Protein AF-A0A951LWI4-F1 (afdb_monomer)

Solvent-accessible surface area (backbone atoms only — not comparable to full-atom values): 15803 Å² total; per-residue (Å²): 103,69,67,62,45,53,56,55,64,72,68,58,81,78,76,76,81,74,96,71,54,56,65,50,77,42,68,54,60,65,61,52,51,54,48,45,52,55,35,45,78,52,60,24,61,62,46,80,43,65,83,42,80,56,95,92,41,62,34,29,34,36,40,36,47,50,87,29,35,34,75,54,59,69,47,56,92,81,67,79,79,73,62,94,72,57,56,44,54,69,68,58,53,48,53,44,60,75,71,50,58,67,88,44,39,83,49,69,68,52,39,54,48,51,54,39,44,78,73,73,45,82,50,37,50,66,61,49,50,53,50,30,61,65,44,74,44,81,66,98,56,57,82,70,36,75,49,81,55,79,69,59,81,57,95,94,46,87,50,86,54,79,49,85,42,70,48,17,92,60,54,71,66,74,39,88,51,59,64,60,47,53,54,49,46,53,52,46,54,51,18,53,54,47,36,53,51,50,34,58,74,70,66,50,81,47,39,86,73,49,75,57,92,90,44,77,42,71,51,57,57,78,90,46,46,69,60,51,47,53,48,45,37,50,30,58,31,63,63,61,93,60,102,61,84,56,85,62,88,83,59,76,56,99,44,80,71,60,29,64,123

Nearest PDB structures (foldseek):
  4ez6-assembly1_A  TM=9.813E-01  e=2.003E-04  Geobacillus kaustophilus HTA426
  6vdc-assembly1_A  TM=9.468E-01  e=3.478E-04  Mycolicibacterium smegmatis
  6vdd-assembly1_A  TM=9.528E-01  e=6.041E-04  Mycolicibacterium smegmatis
  6vde-assembly1_A  TM=5.048E-01  e=2.408E-04  Mycolicibacterium smegmatis
  6vdd-assembly2_D  TM=4.733E-01  e=9.867E-04  Mycolicibacterium smegmatis

Mean predicted aligned error: 18.75 Å

Secondary structure (DSSP, 8-state):
-HHHHHHHHHTT----SS-PPPEEEES-HHHHHHHHHHHHHTT--EEEEEEEEETTEEEEEEEE-HHHHHHHH---S------TT-BPPHHHHHHHHHH--GGG--SHHHHHHHHHHHTT---BHHHHHHHHHHHT---SS-SS---PPP-EEETTEEE---------TTHHHH-SSHHHHHHHHHHHHHHHHHHHHHHHHTT-S-EEEEEETTEEEEE--GGGHHHHHHHHHHHHHHSS--SS---------SSTTTT--

Structure (mmCIF, N/CA/C/O backbone):
data_AF-A0A951LWI4-F1
#
_entry.id   AF-A0A951LWI4-F1
#
loop_
_atom_site.group_PDB
_atom_site.id
_atom_site.type_symbol
_atom_site.label_atom_id
_atom_site.label_alt_id
_atom_site.label_comp_id
_atom_site.label_asym_id
_atom_site.label_entity_id
_atom_site.label_seq_id
_atom_site.pdbx_PDB_ins_code
_atom_site.Cartn_x
_atom_site.Cartn_y
_atom_site.Cartn_z
_atom_site.occupancy
_atom_site.B_iso_or_equiv
_atom_site.auth_seq_id
_atom_site.auth_comp_id
_atom_site.auth_asym_id
_atom_site.auth_atom_id
_atom_site.pdbx_PDB_model_num
ATOM 1 N N . LYS A 1 1 ? 14.539 14.002 6.466 1.00 60.59 1 LYS A N 1
ATOM 2 C CA . LYS A 1 1 ? 15.635 13.514 5.581 1.00 60.59 1 LYS A CA 1
ATOM 3 C C . LYS A 1 1 ? 15.386 12.098 5.056 1.00 60.59 1 LYS A C 1
ATOM 5 O O . LYS A 1 1 ? 15.355 11.960 3.846 1.00 60.59 1 LYS A O 1
ATOM 10 N N . ALA A 1 2 ? 15.175 11.084 5.910 1.00 56.44 2 ALA A N 1
ATOM 11 C CA . ALA A 1 2 ? 14.893 9.705 5.470 1.00 56.44 2 ALA A CA 1
ATOM 12 C C . ALA A 1 2 ? 13.666 9.603 4.542 1.00 56.44 2 ALA A C 1
ATOM 14 O O . ALA A 1 2 ? 13.778 9.049 3.459 1.00 56.44 2 ALA A O 1
ATOM 15 N N . PHE A 1 3 ? 12.557 10.253 4.910 1.00 66.75 3 PHE A N 1
ATOM 16 C CA . PHE A 1 3 ? 11.367 10.389 4.059 1.00 66.75 3 PHE A CA 1
ATOM 17 C C . PHE A 1 3 ? 11.686 10.939 2.655 1.00 66.75 3 PHE A 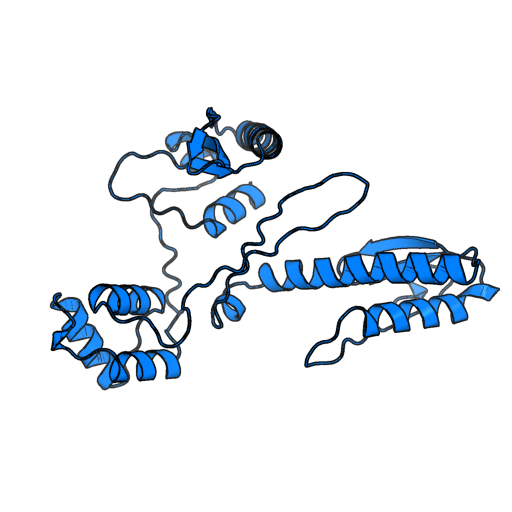C 1
ATOM 19 O O . PHE A 1 3 ? 11.373 10.304 1.658 1.00 66.75 3 PHE A O 1
ATOM 26 N N . LEU A 1 4 ? 12.385 12.081 2.571 1.00 68.56 4 LEU A N 1
ATOM 27 C CA . LEU A 1 4 ? 12.752 12.705 1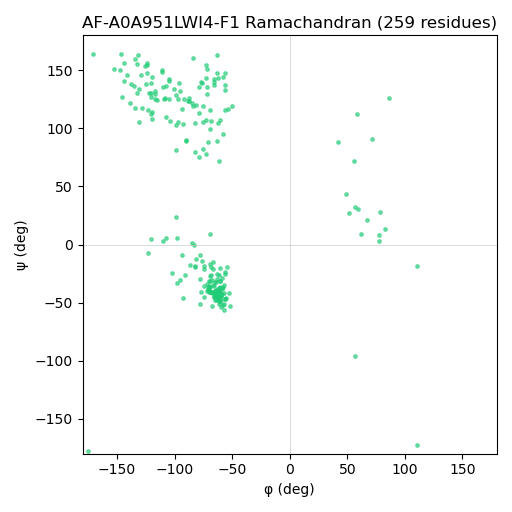.292 1.00 68.56 4 LEU A CA 1
ATOM 28 C C . LEU A 1 4 ? 13.703 11.837 0.454 1.00 68.56 4 LEU A C 1
ATOM 30 O O . LEU A 1 4 ? 13.632 11.883 -0.766 1.00 68.56 4 LEU A O 1
ATOM 34 N N . ARG A 1 5 ? 14.583 11.051 1.089 1.00 66.12 5 ARG A N 1
ATOM 35 C CA . ARG A 1 5 ? 15.438 10.077 0.389 1.00 66.12 5 ARG A CA 1
ATOM 36 C C . ARG A 1 5 ? 14.606 8.944 -0.199 1.00 66.12 5 ARG A C 1
ATOM 38 O O . ARG A 1 5 ? 14.667 8.736 -1.398 1.00 66.12 5 ARG A O 1
ATOM 45 N N . GLY A 1 6 ? 13.773 8.299 0.621 1.00 54.84 6 GLY A N 1
ATOM 46 C CA . GLY A 1 6 ? 12.904 7.211 0.166 1.00 54.84 6 GLY A CA 1
ATOM 47 C C . GLY A 1 6 ? 11.952 7.643 -0.950 1.00 54.84 6 GLY A C 1
ATOM 48 O O . GLY A 1 6 ? 11.764 6.904 -1.909 1.00 54.84 6 GLY A O 1
ATOM 49 N N . MET A 1 7 ? 11.420 8.866 -0.875 1.00 67.62 7 MET A N 1
ATOM 50 C CA . MET A 1 7 ? 10.608 9.461 -1.940 1.00 67.62 7 MET A CA 1
ATOM 51 C C . MET A 1 7 ? 11.395 9.609 -3.254 1.00 67.62 7 MET A C 1
ATOM 53 O O . MET A 1 7 ? 10.901 9.213 -4.301 1.00 67.62 7 MET A O 1
ATOM 57 N N . LEU A 1 8 ? 12.621 10.146 -3.205 1.00 65.69 8 LEU A N 1
ATOM 58 C CA . LEU A 1 8 ? 13.461 10.324 -4.397 1.00 65.69 8 LEU A CA 1
ATOM 59 C C . LEU A 1 8 ? 13.979 8.996 -4.979 1.00 65.69 8 LEU A C 1
ATOM 61 O O . LEU A 1 8 ? 14.172 8.906 -6.189 1.00 65.69 8 LEU A O 1
ATOM 65 N N . ASP A 1 9 ? 14.206 7.989 -4.133 1.00 56.47 9 ASP A N 1
ATOM 66 C CA . ASP A 1 9 ? 14.641 6.651 -4.549 1.00 56.47 9 ASP A CA 1
ATOM 67 C C . ASP A 1 9 ? 13.492 5.852 -5.191 1.00 56.47 9 ASP A C 1
ATOM 69 O O . ASP A 1 9 ? 13.722 5.123 -6.155 1.00 56.47 9 ASP A O 1
ATOM 73 N N . SER A 1 10 ? 12.255 6.026 -4.706 1.00 52.06 10 SER A N 1
ATOM 74 C CA . SER A 1 10 ? 11.062 5.332 -5.227 1.00 52.06 10 SER A CA 1
ATOM 75 C C . SER A 1 10 ? 10.657 5.803 -6.627 1.00 52.06 10 SER A C 1
ATOM 77 O O . SER A 1 10 ? 10.154 5.010 -7.416 1.00 52.06 10 SER A O 1
ATOM 79 N N . ASP A 1 11 ? 10.897 7.076 -6.950 1.00 48.16 11 ASP A N 1
ATOM 80 C CA . ASP A 1 11 ? 10.495 7.685 -8.228 1.00 48.16 11 ASP A CA 1
ATOM 81 C C . ASP A 1 11 ? 11.482 7.412 -9.382 1.00 48.16 11 ASP A C 1
ATOM 83 O O . ASP A 1 11 ? 11.258 7.863 -10.504 1.00 48.16 11 ASP A O 1
ATOM 87 N N . GLY A 1 12 ? 12.580 6.682 -9.131 1.00 44.03 12 GLY A N 1
ATOM 88 C CA . GLY A 1 12 ? 13.490 6.198 -10.173 1.00 44.03 12 GLY A CA 1
ATOM 89 C C . GLY A 1 12 ? 14.051 7.307 -11.070 1.00 44.03 12 GLY A C 1
ATOM 90 O O . GLY A 1 12 ? 13.698 7.424 -12.242 1.00 44.03 12 GLY A O 1
ATOM 91 N N . TYR A 1 13 ? 14.964 8.135 -10.557 1.00 45.72 13 TYR A N 1
ATOM 92 C CA . TYR A 1 13 ? 15.554 9.208 -11.364 1.00 45.72 13 TYR A CA 1
ATOM 93 C C . TYR A 1 13 ? 16.461 8.677 -12.494 1.00 45.72 13 TYR A C 1
ATOM 95 O O . TYR A 1 13 ? 17.614 8.300 -12.262 1.00 45.72 13 TYR A O 1
ATOM 103 N N . SER A 1 14 ? 15.999 8.742 -13.748 1.00 37.09 14 SER A N 1
ATOM 104 C CA . SER A 1 14 ? 16.850 8.566 -14.931 1.00 37.09 14 SER A CA 1
ATOM 105 C C . SER A 1 14 ? 17.421 9.911 -15.389 1.00 37.09 14 SER A C 1
ATOM 107 O O . SER A 1 14 ? 16.854 10.611 -16.228 1.00 37.09 14 SER A O 1
ATOM 109 N N . GLY A 1 15 ? 18.586 10.282 -14.863 1.00 38.53 15 GLY A N 1
ATOM 110 C CA . GLY A 1 15 ? 19.403 11.321 -15.483 1.00 38.53 15 GLY A CA 1
ATOM 111 C C . GLY A 1 15 ? 20.011 10.782 -16.776 1.00 38.53 15 GLY A C 1
ATOM 112 O O . GLY A 1 15 ? 21.115 10.232 -16.753 1.00 38.53 15 GLY A O 1
ATOM 113 N N . SER A 1 16 ? 19.307 10.904 -17.903 1.00 31.23 16 SER A N 1
ATOM 114 C CA . SER A 1 16 ? 19.908 10.688 -19.220 1.00 31.23 16 SER A CA 1
ATOM 115 C C . SER A 1 16 ? 21.036 11.706 -19.399 1.00 31.23 16 SER A C 1
ATOM 117 O O . SER A 1 16 ? 20.768 12.892 -19.536 1.00 31.23 16 SER A O 1
ATOM 119 N N . GLY A 1 17 ? 22.285 11.241 -19.334 1.00 36.00 17 GLY A N 1
ATOM 120 C CA . GLY A 1 17 ? 23.481 11.949 -19.797 1.00 36.00 17 GLY A CA 1
ATOM 121 C C . GLY A 1 17 ? 23.567 13.447 -19.478 1.00 36.00 17 GLY A C 1
ATOM 122 O O . GLY A 1 17 ? 23.270 14.271 -20.328 1.00 36.00 17 GLY A O 1
ATOM 123 N N . GLY A 1 18 ? 24.114 13.788 -18.309 1.00 39.00 18 GLY A N 1
ATOM 124 C CA . GLY A 1 18 ? 24.699 15.110 -18.063 1.00 39.00 18 GLY A CA 1
ATOM 125 C C . GLY A 1 18 ? 23.728 16.206 -17.602 1.00 39.00 18 GLY A C 1
ATOM 126 O O . GLY A 1 18 ? 22.757 16.547 -18.260 1.00 39.00 18 GLY A O 1
ATOM 127 N N . ALA A 1 19 ? 24.073 16.820 -16.469 1.00 43.31 19 ALA A N 1
ATOM 128 C CA . ALA A 1 19 ? 23.690 18.179 -16.072 1.00 43.31 19 ALA A CA 1
ATOM 129 C C . ALA A 1 19 ? 22.199 18.535 -15.870 1.00 43.31 19 ALA A C 1
ATOM 131 O O . ALA A 1 19 ? 21.904 19.709 -15.645 1.00 43.31 19 ALA A O 1
ATOM 132 N N . THR A 1 20 ? 21.255 17.594 -15.868 1.00 52.97 20 THR A N 1
ATOM 133 C CA . THR A 1 20 ? 19.874 17.904 -15.471 1.00 52.97 20 THR A CA 1
ATOM 134 C C . THR A 1 20 ? 19.684 17.756 -13.963 1.00 52.97 20 THR A C 1
ATOM 136 O O . THR A 1 20 ? 20.032 16.751 -13.343 1.00 52.97 20 THR A O 1
ATOM 139 N N . ASN A 1 21 ? 19.170 18.825 -13.361 1.00 62.66 21 ASN A N 1
ATOM 140 C CA . ASN A 1 21 ? 18.695 18.850 -11.987 1.00 62.66 21 ASN A CA 1
ATOM 141 C C . ASN A 1 21 ? 17.461 17.937 -11.860 1.00 62.66 21 ASN A C 1
ATOM 143 O O . ASN A 1 21 ? 16.595 18.006 -12.736 1.00 62.66 21 ASN A O 1
ATOM 147 N N . PRO A 1 22 ? 17.343 17.119 -10.799 1.00 68.75 22 PRO A N 1
ATOM 148 C CA . PRO A 1 22 ? 16.161 16.292 -10.602 1.00 68.75 22 PRO A CA 1
ATOM 149 C C . PRO A 1 22 ? 14.917 17.164 -10.418 1.00 68.75 22 PRO A C 1
ATOM 151 O O . PRO A 1 22 ? 14.971 18.243 -9.824 1.00 68.75 22 PRO A O 1
ATOM 154 N N . SER A 1 23 ? 13.792 16.702 -10.954 1.00 71.31 23 SER A N 1
ATOM 155 C CA . SER A 1 23 ? 12.528 17.436 -10.931 1.00 71.31 23 SER A CA 1
ATOM 156 C C . SER A 1 23 ? 11.370 16.504 -10.614 1.00 71.31 23 SER A C 1
ATOM 158 O O . SER A 1 23 ? 11.306 15.420 -11.190 1.00 71.31 23 SER A O 1
ATOM 160 N N . ILE A 1 24 ? 10.440 16.956 -9.777 1.00 70.94 24 ILE A N 1
ATOM 161 C CA . ILE A 1 24 ? 9.207 16.235 -9.430 1.00 70.94 24 ILE A CA 1
ATOM 162 C C . ILE A 1 24 ? 8.058 16.830 -10.247 1.00 70.94 24 ILE A C 1
ATOM 164 O O . ILE A 1 24 ? 7.939 18.054 -10.316 1.00 70.94 24 ILE A O 1
ATOM 168 N N . HIS A 1 25 ? 7.217 16.001 -10.868 1.00 67.44 25 HIS A N 1
ATOM 169 C CA . HIS A 1 25 ? 6.077 16.445 -11.685 1.00 67.44 25 HIS A CA 1
ATOM 170 C C . HIS A 1 25 ? 4.768 15.957 -11.067 1.00 67.44 25 HIS A C 1
ATOM 172 O O . HIS A 1 25 ? 4.611 14.761 -10.864 1.00 67.44 25 HIS A O 1
ATOM 178 N N . LEU A 1 26 ? 3.826 16.863 -10.792 1.00 60.59 26 LEU A N 1
ATOM 179 C CA . LEU A 1 26 ? 2.512 16.537 -10.217 1.00 60.59 26 LEU A CA 1
ATOM 180 C C . LEU A 1 26 ? 1.420 17.448 -10.788 1.00 60.59 26 LEU A C 1
ATOM 182 O O . LEU A 1 26 ? 1.687 18.580 -11.189 1.00 60.59 26 LEU A O 1
ATOM 186 N N . CYS A 1 27 ? 0.169 16.989 -10.767 1.00 70.44 27 CYS A N 1
ATOM 187 C CA . CYS A 1 27 ? -0.991 17.825 -11.110 1.00 70.44 27 CYS A CA 1
ATOM 188 C C . CYS A 1 27 ? -1.459 18.693 -9.921 1.00 70.44 27 CYS A C 1
ATOM 190 O O . CYS A 1 27 ? -2.116 19.713 -10.112 1.00 70.44 27 CYS A O 1
ATOM 192 N N . GLN A 1 28 ? -1.066 18.336 -8.692 1.00 73.75 28 GLN A N 1
ATOM 193 C CA . GLN A 1 28 ? -1.413 19.048 -7.459 1.00 73.75 28 GLN A CA 1
ATOM 194 C C . GLN A 1 28 ? -0.343 20.087 -7.089 1.00 73.75 28 GLN A C 1
ATOM 196 O O . GLN A 1 28 ? 0.720 19.767 -6.554 1.00 73.75 28 GLN A O 1
ATOM 201 N N . ARG A 1 29 ? -0.639 21.369 -7.334 1.00 80.75 29 ARG A N 1
ATOM 202 C CA . ARG A 1 29 ? 0.274 22.482 -7.019 1.00 80.75 29 ARG A CA 1
ATOM 203 C C . ARG A 1 29 ? 0.566 22.619 -5.522 1.00 80.75 29 ARG A C 1
ATOM 205 O O . ARG A 1 29 ? 1.707 22.891 -5.162 1.00 80.75 29 ARG A O 1
ATOM 212 N N . ASN A 1 30 ? -0.450 22.451 -4.674 1.00 73.62 30 ASN A N 1
ATOM 213 C CA . ASN A 1 30 ? -0.320 22.641 -3.225 1.00 73.62 30 ASN A CA 1
ATOM 214 C C . ASN A 1 30 ? 0.624 21.602 -2.615 1.00 73.62 30 ASN A C 1
ATOM 216 O O . ASN A 1 30 ? 1.532 21.966 -1.879 1.00 73.62 30 ASN A O 1
ATOM 220 N N . LEU A 1 31 ? 0.518 20.344 -3.049 1.00 71.44 31 LEU A N 1
ATOM 221 C CA . LEU A 1 31 ? 1.422 19.283 -2.614 1.00 71.44 31 LEU A CA 1
ATOM 222 C C . LEU A 1 31 ? 2.885 19.572 -2.996 1.00 71.44 31 LEU A C 1
ATOM 224 O O . LEU A 1 31 ? 3.795 19.351 -2.201 1.00 71.44 31 LEU A O 1
ATOM 228 N N . LEU A 1 32 ? 3.135 20.132 -4.187 1.00 75.00 32 LEU A N 1
ATOM 229 C CA . LEU A 1 32 ? 4.486 20.571 -4.557 1.00 75.00 32 LEU A CA 1
ATOM 230 C C . LEU A 1 32 ? 4.972 21.770 -3.733 1.00 75.00 32 LEU A C 1
ATOM 232 O O . LEU A 1 32 ? 6.176 21.896 -3.514 1.00 75.00 32 LEU A O 1
ATOM 236 N N . ALA A 1 33 ? 4.072 22.650 -3.290 1.00 79.38 33 ALA A N 1
ATOM 237 C CA . ALA A 1 33 ? 4.419 23.753 -2.398 1.00 79.38 33 ALA A CA 1
ATOM 238 C C . ALA A 1 33 ? 4.799 23.238 -0.998 1.00 79.38 33 ALA A C 1
ATOM 240 O O . ALA A 1 33 ? 5.805 23.675 -0.439 1.00 79.38 33 ALA A O 1
ATOM 241 N N . ASP A 1 34 ? 4.080 22.243 -0.480 1.00 82.62 34 ASP A N 1
ATOM 242 C CA . ASP A 1 34 ? 4.414 21.588 0.790 1.00 82.62 34 ASP A CA 1
ATOM 243 C C . ASP A 1 34 ? 5.755 20.846 0.697 1.00 82.62 34 ASP A C 1
ATOM 245 O O . ASP A 1 34 ? 6.627 20.989 1.558 1.00 82.62 34 ASP A O 1
ATOM 249 N N . LEU A 1 35 ? 5.988 20.129 -0.408 1.00 76.69 35 LEU A N 1
ATOM 250 C CA . LEU A 1 35 ? 7.279 19.499 -0.692 1.00 76.69 35 LEU A CA 1
ATOM 251 C C . LEU A 1 35 ? 8.406 20.529 -0.809 1.00 76.69 35 LEU A C 1
ATOM 253 O O . LEU A 1 35 ? 9.499 20.299 -0.291 1.00 76.69 35 LEU A O 1
ATOM 257 N N . GLN A 1 36 ? 8.157 21.679 -1.438 1.00 86.44 36 GLN A N 1
ATOM 258 C CA . GLN A 1 36 ? 9.124 22.776 -1.515 1.00 86.44 36 GLN A CA 1
ATOM 259 C C . GLN A 1 36 ? 9.523 23.271 -0.117 1.00 86.44 36 GLN A C 1
ATOM 261 O O . GLN A 1 36 ? 10.713 23.487 0.134 1.00 86.44 36 GLN A O 1
ATOM 266 N N . ILE A 1 37 ? 8.564 23.408 0.805 1.00 85.12 37 ILE A N 1
ATOM 267 C CA . ILE A 1 37 ? 8.838 23.767 2.204 1.00 85.12 37 ILE A CA 1
ATOM 268 C C . ILE A 1 37 ? 9.704 22.687 2.860 1.00 85.12 37 ILE A C 1
ATOM 270 O O . ILE A 1 37 ? 10.736 23.006 3.453 1.00 85.12 37 ILE A O 1
ATOM 274 N N . LEU A 1 38 ? 9.354 21.408 2.694 1.00 82.25 38 LEU A N 1
ATOM 275 C CA . LEU A 1 38 ? 10.117 20.285 3.248 1.00 82.25 38 LEU A CA 1
ATOM 276 C C . LEU A 1 38 ? 11.557 20.234 2.721 1.00 82.25 38 LEU A C 1
ATOM 278 O O . LEU A 1 38 ? 12.487 20.051 3.508 1.00 82.25 38 LEU A O 1
ATOM 282 N N . PHE A 1 39 ? 11.778 20.453 1.425 1.00 83.12 39 PHE A N 1
ATOM 283 C CA . PHE A 1 39 ? 13.124 20.538 0.854 1.00 83.12 39 PHE A CA 1
ATOM 284 C C . PHE A 1 39 ? 13.916 21.718 1.428 1.00 83.12 39 PHE A C 1
ATOM 286 O O . PHE A 1 39 ? 15.090 21.559 1.775 1.00 83.12 39 PHE A O 1
ATOM 293 N N . ARG A 1 40 ? 13.266 22.865 1.648 1.00 85.81 40 ARG A N 1
ATOM 294 C CA . ARG A 1 40 ? 13.900 24.016 2.300 1.00 85.81 40 ARG A CA 1
ATOM 295 C C . ARG A 1 40 ? 14.348 23.692 3.727 1.00 85.81 40 ARG A C 1
ATOM 297 O O . ARG A 1 40 ? 15.455 24.074 4.098 1.00 85.81 40 ARG A O 1
ATOM 304 N N . THR A 1 41 ? 13.573 22.916 4.498 1.00 85.75 41 THR A N 1
ATOM 305 C CA . THR A 1 41 ? 13.967 22.516 5.872 1.00 85.75 41 THR A CA 1
ATOM 306 C C . THR A 1 41 ? 15.256 21.696 5.923 1.00 85.75 41 THR A C 1
ATOM 308 O O . THR A 1 41 ? 15.964 21.707 6.928 1.00 85.75 41 THR A O 1
ATOM 311 N N . VAL A 1 42 ? 15.591 20.992 4.837 1.00 82.50 42 VAL A N 1
ATOM 312 C CA . VAL A 1 42 ? 16.828 20.208 4.733 1.00 82.50 42 VAL A CA 1
ATOM 313 C C . VAL A 1 42 ? 17.939 20.950 3.992 1.00 82.50 42 VAL A C 1
ATOM 315 O O . VAL A 1 42 ? 19.002 20.372 3.782 1.00 82.50 42 VAL A O 1
ATOM 318 N N . GLY A 1 43 ? 17.728 22.220 3.631 1.00 83.19 43 GLY A N 1
ATOM 319 C CA . GLY A 1 43 ? 18.708 23.045 2.927 1.00 83.19 43 GLY A CA 1
ATOM 320 C C . GLY A 1 43 ? 18.797 22.749 1.430 1.00 83.19 43 GLY A C 1
ATOM 321 O O . GLY A 1 43 ? 19.861 22.910 0.839 1.00 83.19 43 GLY A O 1
ATOM 322 N N . VAL A 1 44 ? 17.709 22.278 0.815 1.00 83.12 44 VAL A N 1
ATOM 323 C CA . VAL A 1 44 ? 17.600 22.075 -0.634 1.00 83.12 44 VAL A CA 1
ATOM 324 C C . VAL A 1 44 ? 16.679 23.143 -1.197 1.00 83.12 44 VAL A C 1
ATOM 326 O O . VAL A 1 44 ? 15.469 23.119 -0.982 1.00 83.12 44 VAL A O 1
ATOM 329 N N . GLU A 1 45 ? 17.253 24.076 -1.948 1.00 85.88 45 GLU A N 1
ATOM 330 C CA . GLU A 1 45 ? 16.452 25.034 -2.696 1.00 85.88 45 GLU A CA 1
ATOM 331 C C . GLU A 1 45 ? 15.782 24.354 -3.891 1.00 85.88 45 GLU A C 1
ATOM 333 O O . GLU A 1 45 ? 16.339 23.465 -4.549 1.00 85.88 45 GLU A O 1
ATOM 338 N N . SER A 1 46 ? 14.557 24.786 -4.166 1.00 86.69 46 SER A N 1
ATOM 339 C CA . SER A 1 46 ? 13.740 24.229 -5.234 1.00 86.69 46 SER A CA 1
ATOM 340 C C . SER A 1 46 ? 12.838 25.287 -5.856 1.00 86.69 46 SER A C 1
ATOM 342 O O . SER A 1 46 ? 12.428 26.248 -5.202 1.00 86.69 46 SER A O 1
ATOM 344 N N . LYS A 1 47 ? 12.533 25.123 -7.145 1.00 87.75 47 LYS A N 1
ATOM 345 C CA . LYS A 1 47 ? 11.738 26.071 -7.926 1.00 87.75 47 LYS A CA 1
ATOM 346 C C . LYS A 1 47 ? 10.485 25.401 -8.469 1.00 87.75 47 LYS A C 1
ATOM 348 O O . LYS A 1 47 ? 10.568 24.564 -9.364 1.00 87.75 47 LYS A O 1
ATOM 353 N N . LEU A 1 48 ? 9.332 25.820 -7.957 1.00 87.38 48 LEU A N 1
ATOM 354 C CA . LEU A 1 48 ? 8.034 25.438 -8.498 1.00 87.38 48 LEU A CA 1
ATOM 355 C C . LEU A 1 48 ? 7.799 26.143 -9.843 1.00 87.38 48 LEU A C 1
ATOM 357 O O . LEU A 1 48 ? 7.977 27.357 -9.963 1.00 87.38 48 LEU A O 1
ATOM 361 N N . ARG A 1 49 ? 7.419 25.378 -10.862 1.00 81.25 49 ARG A N 1
ATOM 362 C CA . ARG A 1 49 ? 7.151 25.816 -12.233 1.00 81.25 49 ARG A CA 1
ATOM 363 C C . ARG A 1 49 ? 5.827 25.261 -12.746 1.00 81.25 49 ARG A C 1
ATOM 365 O O . ARG A 1 49 ? 5.290 24.292 -12.213 1.00 81.25 49 ARG A O 1
ATOM 372 N N . GLY A 1 50 ? 5.347 25.871 -13.823 1.00 83.94 50 GLY A N 1
ATOM 373 C CA . GLY A 1 50 ? 4.035 25.630 -14.408 1.00 83.94 50 GLY A CA 1
ATOM 374 C C . GLY A 1 50 ? 3.111 26.839 -14.210 1.00 83.94 50 GLY A C 1
ATOM 375 O O . GLY A 1 50 ? 3.573 27.881 -13.734 1.00 83.94 50 GLY A O 1
ATOM 376 N N . PRO A 1 51 ? 1.823 26.716 -14.560 1.00 80.56 51 PRO A N 1
ATOM 377 C CA . PRO A 1 51 ? 1.195 25.510 -15.101 1.00 80.56 51 PRO A CA 1
ATOM 378 C C . PRO A 1 51 ? 1.738 25.135 -16.489 1.00 80.56 51 PRO A C 1
ATOM 380 O O . PRO A 1 51 ? 2.025 26.000 -17.315 1.00 80.56 51 PRO A O 1
ATOM 383 N N . TYR A 1 52 ? 1.879 23.837 -16.739 1.00 71.06 52 TYR A N 1
ATOM 384 C CA . TYR A 1 52 ? 2.131 23.256 -18.054 1.00 71.06 52 TYR A CA 1
ATOM 385 C C . TYR A 1 52 ? 0.857 22.564 -18.523 1.00 71.06 52 TYR A C 1
ATOM 387 O O . TYR A 1 52 ? 0.222 21.866 -17.740 1.00 71.06 52 TYR A O 1
ATOM 395 N N . SER A 1 53 ? 0.479 22.747 -19.787 1.00 68.06 53 SER A N 1
ATOM 396 C CA . SER A 1 53 ? -0.678 22.063 -20.364 1.00 68.06 53 SER A CA 1
ATOM 397 C C . SER A 1 53 ? -0.216 21.015 -21.368 1.00 68.06 53 SER A C 1
ATOM 399 O O . SER A 1 53 ? 0.522 21.329 -22.303 1.00 68.06 53 SER A O 1
ATOM 401 N N . TYR A 1 54 ? -0.640 19.766 -21.179 1.00 54.34 54 TYR A N 1
ATOM 402 C CA . TYR A 1 54 ? -0.379 18.674 -22.112 1.00 54.34 54 TYR A CA 1
ATOM 403 C C . TYR A 1 54 ? -1.629 17.811 -22.266 1.00 54.34 54 TYR A C 1
ATOM 405 O O . TYR A 1 54 ? -2.138 17.268 -21.288 1.00 54.34 54 TYR A O 1
ATOM 413 N N . LYS A 1 55 ? -2.136 17.685 -23.501 1.00 61.00 55 LYS A N 1
ATOM 414 C CA . LYS A 1 55 ? -3.358 16.920 -23.827 1.00 61.00 55 LYS A CA 1
ATOM 415 C C . LYS A 1 55 ? -4.555 17.256 -22.915 1.00 61.00 55 LYS A C 1
ATOM 417 O O . LYS A 1 55 ? -5.242 16.359 -22.440 1.00 61.00 55 LYS A O 1
ATOM 422 N N . GLY A 1 56 ? -4.775 18.544 -22.639 1.00 62.97 56 GLY A N 1
ATOM 423 C CA . GLY A 1 56 ? -5.885 19.018 -21.799 1.00 62.97 56 GLY A CA 1
ATOM 424 C C . GLY A 1 56 ? -5.677 18.853 -20.289 1.00 62.97 56 GLY A C 1
ATOM 425 O O . GLY A 1 56 ? -6.562 19.207 -19.520 1.00 62.97 56 GLY A O 1
ATOM 426 N N . ARG A 1 57 ? -4.516 18.356 -19.848 1.00 56.28 57 ARG A N 1
ATOM 427 C CA . ARG A 1 57 ? -4.173 18.194 -18.430 1.00 56.28 57 ARG A CA 1
ATOM 428 C C . ARG A 1 57 ? -3.188 19.264 -17.987 1.00 56.28 57 ARG A C 1
ATOM 430 O O . ARG A 1 57 ? -2.260 19.592 -18.729 1.00 56.28 57 ARG A O 1
ATOM 437 N N . THR A 1 58 ? -3.382 19.776 -16.775 1.00 72.25 58 THR A N 1
ATOM 438 C CA . THR A 1 58 ? -2.496 20.766 -16.154 1.00 72.25 58 THR A CA 1
ATOM 439 C C . THR A 1 58 ? -1.511 20.070 -15.228 1.00 72.25 58 THR A C 1
ATOM 441 O O . THR A 1 58 ? -1.920 19.359 -14.315 1.00 72.25 58 THR A O 1
ATOM 444 N N . SER A 1 59 ? -0.217 20.297 -15.431 1.00 70.00 59 SER A N 1
ATOM 445 C CA . SER A 1 59 ? 0.843 19.804 -14.556 1.00 70.00 59 SER A CA 1
ATOM 446 C C . SER A 1 59 ? 1.733 20.930 -14.042 1.00 70.00 59 SER A C 1
ATOM 448 O O . SER A 1 59 ? 1.856 22.009 -14.626 1.00 70.00 59 SER A O 1
ATOM 450 N N . PHE A 1 60 ? 2.367 20.665 -12.913 1.00 74.75 60 PHE A N 1
ATOM 451 C CA . PHE A 1 60 ? 3.322 21.528 -12.246 1.00 74.75 60 PHE A CA 1
ATOM 452 C C . PHE A 1 60 ? 4.605 20.736 -12.015 1.00 74.75 60 PHE A C 1
ATOM 454 O O . PHE A 1 60 ? 4.595 19.507 -11.925 1.00 74.75 60 PHE A O 1
ATOM 461 N N . ARG A 1 61 ? 5.723 21.448 -11.927 1.00 74.62 61 ARG A N 1
ATOM 462 C CA . ARG A 1 61 ? 7.047 20.845 -11.799 1.00 74.62 61 ARG A CA 1
ATOM 463 C C . ARG A 1 61 ? 7.832 21.517 -10.691 1.00 74.62 61 ARG A C 1
ATOM 465 O O . ARG A 1 61 ? 7.941 22.737 -10.689 1.00 74.62 61 ARG A O 1
ATOM 472 N N . LEU A 1 62 ? 8.412 20.751 -9.782 1.00 77.44 62 LEU A N 1
ATOM 473 C CA . LEU A 1 62 ? 9.333 21.248 -8.768 1.00 77.44 62 LEU A CA 1
ATOM 474 C C . LEU A 1 62 ? 10.760 20.878 -9.168 1.00 77.44 62 LEU A C 1
ATOM 476 O O . LEU A 1 62 ? 11.150 19.718 -9.082 1.00 77.44 62 LEU A O 1
ATOM 480 N N . ASP A 1 63 ? 11.532 21.866 -9.613 1.00 80.56 63 ASP A N 1
ATOM 481 C CA . ASP A 1 63 ? 12.943 21.688 -9.960 1.00 80.56 63 ASP A CA 1
ATOM 482 C C . ASP A 1 63 ? 13.789 21.733 -8.686 1.00 80.56 63 ASP A C 1
ATOM 484 O O . ASP A 1 63 ? 13.806 22.756 -8.000 1.00 80.56 63 ASP A O 1
ATOM 488 N N . LEU A 1 64 ? 14.517 20.663 -8.379 1.00 80.00 64 LEU A N 1
ATOM 489 C CA . LEU A 1 64 ? 15.405 20.584 -7.221 1.00 80.00 64 LEU A CA 1
ATOM 490 C C . LEU A 1 64 ? 16.835 20.930 -7.640 1.00 80.00 64 LEU A C 1
ATOM 492 O O . LEU A 1 64 ? 17.356 20.382 -8.608 1.00 80.00 64 LEU A O 1
ATOM 496 N N . LEU A 1 65 ? 17.521 21.805 -6.909 1.00 74.75 65 LEU A N 1
ATOM 497 C CA . LEU A 1 65 ? 18.909 22.140 -7.235 1.00 74.75 65 LEU A CA 1
ATOM 498 C C . LEU A 1 65 ? 19.845 20.969 -6.880 1.00 74.75 65 LEU A C 1
ATOM 500 O O . LEU A 1 65 ? 20.145 20.710 -5.712 1.00 74.75 65 LEU A O 1
ATOM 504 N N . GLY A 1 66 ? 20.341 20.265 -7.904 1.00 63.38 66 GLY A N 1
ATOM 505 C CA . GLY A 1 66 ? 21.079 19.003 -7.780 1.00 63.38 66 GLY A CA 1
ATOM 506 C C . GLY A 1 66 ? 22.338 19.090 -6.915 1.00 63.38 66 GLY A C 1
ATOM 507 O O . GLY A 1 66 ? 22.607 18.192 -6.119 1.00 63.38 66 GLY A O 1
ATOM 508 N N . GLY A 1 67 ? 23.066 20.209 -6.974 1.00 67.25 67 GLY A N 1
ATOM 509 C CA . GLY A 1 67 ? 24.253 20.440 -6.136 1.00 67.25 67 GLY A CA 1
ATOM 510 C C . GLY A 1 67 ? 23.962 20.566 -4.630 1.00 67.25 67 GLY A C 1
ATOM 511 O O . GLY A 1 67 ? 24.878 20.496 -3.807 1.00 67.25 67 GLY A O 1
ATOM 512 N N . MET A 1 68 ? 22.699 20.759 -4.238 1.00 73.62 68 MET A N 1
ATOM 513 C CA . MET A 1 68 ? 22.282 20.846 -2.832 1.00 73.62 68 MET A CA 1
ATOM 514 C C . MET A 1 68 ? 21.782 19.505 -2.299 1.00 73.62 68 MET A C 1
ATOM 516 O O . MET A 1 68 ? 22.011 19.195 -1.133 1.00 73.62 68 MET A O 1
ATOM 520 N N . LEU A 1 69 ? 21.191 18.669 -3.155 1.00 70.75 69 LEU A N 1
ATOM 521 C CA . LEU A 1 69 ? 20.698 17.339 -2.788 1.00 70.75 69 LEU A CA 1
ATOM 522 C C . LEU A 1 69 ? 21.809 16.411 -2.282 1.00 70.75 69 LEU A C 1
ATOM 524 O O . LEU A 1 69 ? 21.639 15.746 -1.259 1.00 70.75 69 LEU A O 1
ATOM 528 N N . GLY A 1 70 ? 22.979 16.434 -2.924 1.00 66.25 70 GLY A N 1
ATOM 529 C CA . GLY A 1 70 ? 24.142 15.670 -2.467 1.00 66.25 70 GLY A CA 1
ATOM 530 C C . GLY A 1 70 ? 24.593 16.065 -1.057 1.00 66.25 70 GLY A C 1
ATOM 531 O O . GLY A 1 70 ? 24.849 15.201 -0.224 1.00 66.25 70 GLY A O 1
ATOM 532 N N . ARG A 1 71 ? 24.616 17.367 -0.746 1.00 71.88 71 ARG A N 1
ATOM 533 C CA . ARG A 1 71 ? 25.036 17.875 0.574 1.00 71.88 71 ARG A CA 1
ATOM 534 C C . ARG A 1 71 ? 23.980 17.649 1.657 1.00 71.88 71 ARG A C 1
ATOM 536 O O . ARG A 1 71 ? 24.301 17.201 2.753 1.00 71.88 71 ARG A O 1
ATOM 543 N N . ALA A 1 72 ? 22.722 17.943 1.352 1.00 75.12 72 ALA A N 1
ATOM 544 C CA . ALA A 1 72 ? 21.619 17.901 2.307 1.00 75.12 72 ALA A CA 1
ATOM 545 C C . ALA A 1 72 ? 21.129 16.481 2.607 1.00 75.12 72 ALA A C 1
ATOM 547 O O . ALA A 1 72 ? 20.809 16.140 3.753 1.00 75.12 72 ALA A O 1
ATOM 548 N N . LEU A 1 73 ? 21.046 15.663 1.556 1.00 69.12 73 LEU A N 1
ATOM 549 C CA . LEU A 1 73 ? 20.397 14.361 1.569 1.00 69.12 73 LEU A CA 1
ATOM 550 C C . LEU A 1 73 ? 21.352 13.224 1.211 1.00 69.12 73 LEU A C 1
ATOM 552 O O . LEU A 1 73 ? 20.884 12.098 1.183 1.00 69.12 73 LEU A O 1
ATOM 556 N N . GLN A 1 74 ? 22.660 13.443 1.019 1.00 65.44 74 GLN A N 1
ATOM 557 C CA . GLN A 1 74 ? 23.581 12.400 0.509 1.00 65.44 74 GLN A CA 1
ATOM 558 C C . GLN A 1 74 ? 23.047 11.749 -0.778 1.00 65.44 74 GLN A C 1
ATOM 560 O O . GLN A 1 74 ? 23.329 10.595 -1.081 1.00 65.44 74 GLN A O 1
ATOM 565 N N . PHE A 1 75 ? 22.248 12.510 -1.525 1.00 60.12 75 PHE A N 1
ATOM 566 C CA . PHE A 1 75 ? 21.612 12.071 -2.750 1.00 60.12 75 PHE A CA 1
ATOM 567 C C . PHE A 1 75 ? 22.564 12.408 -3.898 1.00 60.12 75 PHE A C 1
ATOM 569 O O . PHE A 1 75 ? 22.583 13.530 -4.407 1.00 60.12 75 PHE A O 1
ATOM 576 N N . SER A 1 76 ? 23.460 11.475 -4.219 1.00 53.31 76 SER A N 1
ATOM 577 C CA . SER A 1 76 ? 24.432 11.626 -5.304 1.00 53.31 76 SER A CA 1
ATOM 578 C C . SER A 1 76 ? 23.873 11.051 -6.599 1.00 53.31 76 SER A C 1
ATOM 580 O O . SER A 1 76 ? 23.524 9.871 -6.655 1.00 53.31 76 SER A O 1
ATOM 582 N N . GLY A 1 77 ? 23.856 11.861 -7.659 1.00 54.25 77 GLY A N 1
ATOM 583 C CA . GLY A 1 77 ? 23.637 11.368 -9.015 1.00 54.25 77 GLY A CA 1
ATOM 584 C C . GLY A 1 77 ? 24.632 10.247 -9.318 1.00 54.25 77 GLY A C 1
ATOM 585 O O . GLY A 1 77 ? 25.838 10.478 -9.318 1.00 54.25 77 GLY A O 1
ATOM 586 N N . ARG A 1 78 ? 24.094 9.046 -9.553 1.00 42.12 78 ARG A N 1
ATOM 587 C CA . ARG A 1 78 ? 24.774 7.745 -9.679 1.00 42.12 78 ARG A CA 1
ATOM 588 C C . ARG A 1 78 ? 25.334 7.161 -8.376 1.00 42.12 78 ARG A C 1
ATOM 590 O O . ARG A 1 78 ? 26.530 7.188 -8.112 1.00 42.12 78 ARG A O 1
ATOM 597 N N . ARG A 1 79 ? 24.490 6.369 -7.726 1.00 34.34 79 ARG A N 1
ATOM 598 C CA . ARG A 1 79 ? 24.652 4.911 -7.771 1.00 34.34 79 ARG A CA 1
ATOM 599 C C . ARG A 1 79 ? 23.271 4.331 -8.033 1.00 34.34 79 ARG A C 1
ATOM 601 O O . ARG A 1 79 ? 22.393 4.483 -7.197 1.00 34.34 79 ARG A O 1
ATOM 608 N N . PHE A 1 80 ? 23.091 3.648 -9.166 1.00 35.03 80 PHE A N 1
ATOM 609 C CA . PHE A 1 80 ? 22.179 2.511 -9.128 1.00 35.03 80 PHE A CA 1
ATOM 610 C C . PHE A 1 80 ? 22.649 1.699 -7.927 1.00 35.03 80 PHE A C 1
ATOM 612 O O . PHE A 1 80 ? 23.819 1.297 -7.882 1.00 35.03 80 PHE A O 1
ATOM 619 N N . ILE A 1 81 ? 21.790 1.514 -6.930 1.00 32.88 81 ILE A N 1
ATOM 620 C CA . ILE A 1 81 ? 21.960 0.361 -6.066 1.00 32.88 81 ILE A CA 1
ATOM 621 C C . ILE A 1 81 ? 21.755 -0.809 -7.027 1.00 32.88 81 ILE A C 1
ATOM 623 O O . ILE A 1 81 ? 20.641 -1.257 -7.267 1.00 32.88 81 ILE A O 1
ATOM 627 N N . HIS A 1 82 ? 22.838 -1.264 -7.660 1.00 34.44 82 HIS A N 1
ATOM 628 C CA . HIS A 1 82 ? 22.924 -2.656 -8.039 1.00 34.44 82 HIS A CA 1
ATOM 629 C C . HIS A 1 82 ? 22.770 -3.381 -6.714 1.00 34.44 82 HIS A C 1
ATOM 631 O O . HIS A 1 82 ? 23.737 -3.483 -5.967 1.00 34.44 82 HIS A O 1
ATOM 637 N N . ALA A 1 83 ? 21.549 -3.796 -6.384 1.00 38.47 83 ALA A N 1
ATOM 638 C CA . ALA A 1 83 ? 21.342 -4.838 -5.405 1.00 38.47 83 ALA A CA 1
ATOM 639 C C . ALA A 1 83 ? 22.024 -6.066 -6.021 1.00 38.47 83 ALA A C 1
ATOM 641 O O . ALA A 1 83 ? 21.493 -6.621 -6.988 1.00 38.47 83 ALA A O 1
ATOM 642 N N . PRO A 1 84 ? 23.218 -6.487 -5.563 1.00 36.34 84 PRO A N 1
ATOM 643 C CA . PRO A 1 84 ? 24.019 -7.492 -6.266 1.00 36.34 84 PRO A CA 1
ATOM 644 C C . PRO A 1 84 ? 23.396 -8.903 -6.220 1.00 36.34 84 PRO A C 1
ATOM 646 O O . PRO A 1 84 ? 24.037 -9.875 -6.609 1.00 36.34 84 PRO A O 1
ATOM 649 N N . GLY A 1 85 ? 22.153 -9.026 -5.741 1.00 47.72 85 GLY A N 1
ATOM 650 C CA . GLY A 1 85 ? 21.423 -10.272 -5.541 1.00 47.72 85 GLY A CA 1
ATOM 651 C C . GLY A 1 85 ? 20.081 -10.387 -6.268 1.00 47.72 85 GLY A C 1
ATOM 652 O O . GLY A 1 85 ? 19.534 -11.486 -6.272 1.00 47.72 85 GLY A O 1
ATOM 653 N N . MET A 1 86 ? 19.553 -9.336 -6.914 1.00 53.75 86 MET A N 1
ATOM 654 C CA . MET A 1 86 ? 18.273 -9.437 -7.637 1.00 53.75 86 MET A CA 1
ATOM 655 C C . MET A 1 86 ? 18.453 -10.180 -8.960 1.00 53.75 86 MET A C 1
ATOM 657 O O . MET A 1 86 ? 18.635 -9.585 -10.024 1.00 53.75 86 MET A O 1
ATOM 661 N N . ARG A 1 87 ? 18.450 -11.507 -8.897 1.00 65.25 87 ARG A N 1
ATOM 662 C CA . ARG A 1 87 ? 18.443 -12.363 -10.081 1.00 65.25 87 ARG A CA 1
ATOM 663 C C . ARG A 1 87 ? 17.026 -12.419 -10.629 1.00 65.25 87 ARG A C 1
ATOM 665 O O . ARG A 1 87 ? 16.084 -12.635 -9.873 1.00 65.25 87 ARG A O 1
ATOM 672 N N . ALA A 1 88 ? 16.887 -12.286 -11.942 1.00 71.00 88 ALA A N 1
ATOM 673 C CA . ALA A 1 88 ? 15.629 -12.572 -12.599 1.00 71.00 88 ALA A CA 1
ATOM 674 C C . ALA A 1 88 ? 15.202 -14.014 -12.262 1.00 71.00 88 ALA A C 1
ATOM 676 O O . ALA A 1 88 ? 16.029 -14.934 -12.344 1.00 71.00 88 ALA A O 1
ATOM 677 N N . PRO A 1 89 ? 13.937 -14.238 -11.876 1.00 66.19 89 PRO A N 1
ATOM 678 C CA . PRO A 1 89 ? 13.432 -15.579 -11.637 1.00 66.19 89 PRO A CA 1
ATOM 679 C C . PRO A 1 89 ? 13.608 -16.466 -12.864 1.00 66.19 89 PRO A C 1
ATOM 681 O O . PRO A 1 89 ? 13.485 -16.019 -14.006 1.00 66.19 89 PRO A O 1
ATOM 684 N N . ARG A 1 90 ? 13.831 -17.761 -12.629 1.00 71.38 90 ARG A N 1
ATOM 685 C CA . ARG A 1 90 ? 14.065 -18.732 -13.707 1.00 71.38 90 ARG A CA 1
ATOM 686 C C . ARG A 1 90 ? 12.932 -18.781 -14.730 1.00 71.38 90 ARG A C 1
ATOM 688 O O . ARG A 1 90 ? 13.215 -18.953 -15.909 1.00 71.38 90 ARG A O 1
ATOM 695 N N . PHE A 1 91 ? 11.682 -18.591 -14.306 1.00 72.25 91 PHE A N 1
ATOM 696 C CA . PHE A 1 91 ? 10.544 -18.586 -15.228 1.00 72.25 91 PHE A CA 1
ATOM 697 C C . PHE A 1 91 ? 10.578 -17.386 -16.189 1.00 72.25 91 PHE A C 1
ATOM 699 O O . PHE A 1 91 ? 10.247 -17.547 -17.358 1.00 72.25 91 PHE A O 1
ATOM 706 N N . ILE A 1 92 ? 11.055 -16.215 -15.745 1.00 75.12 92 ILE A N 1
ATOM 707 C CA . ILE A 1 92 ? 11.237 -15.041 -16.614 1.00 75.12 92 ILE A CA 1
ATOM 708 C C . ILE A 1 92 ? 12.418 -15.242 -17.559 1.00 75.12 92 ILE A C 1
ATOM 710 O O . ILE A 1 92 ? 12.328 -14.899 -18.734 1.00 75.12 92 ILE A O 1
ATOM 714 N N . ILE A 1 93 ? 13.512 -15.836 -17.074 1.00 81.44 93 ILE A N 1
ATOM 715 C CA . ILE A 1 93 ? 14.650 -16.200 -17.929 1.00 81.44 93 ILE A CA 1
ATOM 716 C C . ILE A 1 93 ? 14.204 -17.190 -19.015 1.00 81.44 93 ILE A C 1
ATOM 718 O O . ILE A 1 93 ? 14.566 -17.007 -20.172 1.00 81.44 93 ILE A O 1
ATOM 722 N N . SER A 1 94 ? 13.395 -18.197 -18.667 1.00 80.69 94 SER A N 1
ATOM 723 C CA . SER A 1 94 ? 12.829 -19.150 -19.633 1.00 80.69 94 SER A CA 1
ATOM 724 C C . SER A 1 94 ? 11.984 -18.430 -20.679 1.00 80.69 94 SER A C 1
ATOM 726 O O . SER A 1 94 ? 12.287 -18.506 -21.862 1.00 80.69 94 SER A O 1
ATOM 728 N N . ALA A 1 95 ? 11.016 -17.631 -20.230 1.00 82.56 95 ALA A N 1
ATOM 729 C CA . ALA A 1 95 ? 10.177 -16.801 -21.087 1.00 82.56 95 ALA A CA 1
ATOM 730 C C . ALA A 1 95 ? 10.986 -15.906 -22.042 1.00 82.56 95 ALA A C 1
ATOM 732 O O . ALA A 1 95 ? 10.638 -15.752 -23.210 1.00 82.56 95 ALA A O 1
ATOM 733 N N . PHE A 1 96 ? 12.074 -15.311 -21.553 1.00 87.75 96 PHE A N 1
ATOM 734 C CA . PHE A 1 96 ? 12.978 -14.519 -22.376 1.00 87.75 96 PHE A CA 1
ATOM 735 C C . PHE A 1 96 ? 13.708 -15.363 -23.418 1.00 87.75 96 PHE A C 1
ATOM 737 O O . PHE A 1 96 ? 13.785 -14.957 -24.571 1.00 87.75 96 PHE A O 1
ATOM 744 N N . LEU A 1 97 ? 14.236 -16.529 -23.041 1.00 89.88 97 LEU A N 1
ATOM 745 C CA . LEU A 1 97 ? 14.924 -17.424 -23.973 1.00 89.88 97 LEU A CA 1
ATOM 746 C C . LEU A 1 97 ? 13.978 -17.985 -25.045 1.00 89.88 97 LEU A C 1
ATOM 748 O O . LEU A 1 97 ? 14.416 -18.175 -26.179 1.00 89.88 97 LEU A O 1
ATOM 752 N N . ASP A 1 98 ? 12.706 -18.193 -24.700 1.00 89.12 98 ASP A N 1
ATOM 753 C CA . ASP A 1 98 ? 11.660 -18.639 -25.624 1.00 89.12 98 ASP A CA 1
ATOM 754 C C . ASP A 1 98 ? 11.273 -17.531 -26.617 1.00 89.12 98 ASP A C 1
ATOM 756 O O . ASP A 1 98 ? 11.068 -17.791 -27.803 1.00 89.12 98 ASP A O 1
ATOM 760 N N . ALA A 1 99 ? 11.203 -16.281 -26.149 1.00 87.31 99 ALA A N 1
ATOM 761 C CA . ALA A 1 99 ? 10.727 -15.152 -26.946 1.00 87.31 99 ALA A CA 1
ATOM 762 C C . ALA A 1 99 ? 11.841 -14.407 -27.708 1.00 87.31 99 ALA A C 1
ATOM 764 O O . ALA A 1 99 ? 11.587 -13.795 -28.746 1.00 87.31 99 ALA A O 1
ATOM 765 N N . VAL A 1 100 ? 13.083 -14.442 -27.217 1.00 89.38 100 VAL A N 1
ATOM 766 C CA . VAL A 1 100 ? 14.210 -13.668 -27.750 1.00 89.38 100 VAL A CA 1
ATOM 767 C C . VAL A 1 100 ? 15.313 -14.608 -28.220 1.00 89.38 100 VAL A C 1
ATOM 769 O O . VAL A 1 100 ? 16.049 -15.191 -27.433 1.00 89.38 100 VAL A O 1
ATOM 772 N N . SER A 1 101 ? 15.484 -14.716 -29.537 1.00 89.94 101 SER A N 1
ATOM 773 C CA . SER A 1 101 ? 16.641 -15.387 -30.152 1.00 89.94 101 SER A CA 1
ATOM 774 C C . SER A 1 101 ? 17.867 -14.456 -30.281 1.00 89.94 101 SER A C 1
ATOM 776 O O . SER A 1 101 ? 17.704 -13.232 -30.322 1.00 89.94 101 SER A O 1
ATOM 778 N N . PRO A 1 102 ? 19.097 -14.991 -30.442 1.00 86.31 102 PRO A N 1
ATOM 779 C CA . PRO A 1 102 ? 20.308 -14.180 -30.620 1.00 86.31 102 PRO A CA 1
ATOM 780 C C . PRO A 1 102 ? 20.264 -13.201 -31.803 1.00 86.31 102 PRO A C 1
ATOM 782 O O . PRO A 1 102 ? 20.986 -12.206 -31.786 1.00 86.31 102 PRO A O 1
ATOM 785 N N . ALA A 1 103 ? 19.431 -13.464 -32.816 1.00 87.00 103 ALA A N 1
ATOM 786 C CA . ALA A 1 103 ? 19.263 -12.593 -33.980 1.00 87.00 103 ALA A CA 1
ATOM 787 C C . ALA A 1 103 ? 18.588 -11.255 -33.631 1.00 87.00 103 ALA A C 1
ATOM 789 O O . ALA A 1 103 ? 18.846 -10.249 -34.288 1.00 87.00 103 ALA A O 1
ATOM 790 N N . HIS A 1 104 ? 17.783 -11.219 -32.566 1.00 87.12 104 HIS A N 1
ATOM 791 C CA . HIS A 1 104 ? 17.157 -9.990 -32.075 1.00 87.12 104 HIS A CA 1
ATOM 792 C C . HIS A 1 104 ? 18.155 -9.072 -31.347 1.00 87.12 104 HIS A C 1
ATOM 794 O O . HIS A 1 104 ? 17.906 -7.882 -31.174 1.00 87.12 104 HIS A O 1
ATOM 800 N N . LEU A 1 105 ? 19.306 -9.602 -30.916 1.00 88.38 105 LEU A N 1
ATOM 801 C CA . LEU A 1 105 ? 20.244 -8.905 -30.039 1.00 88.38 105 LEU A CA 1
ATOM 802 C C . LEU A 1 105 ? 21.400 -8.281 -30.832 1.00 88.38 105 LEU A C 1
ATOM 804 O O . LEU A 1 105 ? 22.371 -8.942 -31.207 1.00 88.38 105 LEU A O 1
ATOM 808 N N . LYS A 1 106 ? 21.336 -6.961 -31.037 1.00 85.56 106 LYS A N 1
ATOM 809 C CA . LYS A 1 106 ? 22.354 -6.214 -31.801 1.00 85.56 106 LYS A CA 1
ATOM 810 C C . LYS A 1 106 ? 23.708 -6.149 -31.083 1.00 85.56 106 LYS A C 1
ATOM 812 O O . LYS A 1 106 ? 24.751 -6.341 -31.711 1.00 85.56 106 LYS A O 1
ATOM 817 N N . LEU A 1 107 ? 23.706 -5.942 -29.765 1.00 85.56 107 LEU A N 1
ATOM 818 C CA . LEU A 1 107 ? 24.924 -5.801 -28.963 1.00 85.56 107 LEU A CA 1
ATOM 819 C C . LEU A 1 107 ? 25.618 -7.149 -28.717 1.00 85.56 107 LEU A C 1
ATOM 821 O O . LEU A 1 107 ? 24.977 -8.154 -28.408 1.00 85.56 107 LEU A O 1
ATOM 825 N N . HIS A 1 108 ? 26.952 -7.158 -28.809 1.00 79.12 108 HIS A N 1
ATOM 826 C CA . HIS A 1 108 ? 27.759 -8.348 -28.518 1.00 79.12 108 HIS A CA 1
ATOM 827 C C . HIS A 1 108 ? 27.595 -8.802 -27.057 1.00 79.12 108 HIS A C 1
ATOM 829 O O . HIS A 1 108 ? 27.417 -9.990 -26.801 1.00 79.12 108 HIS A O 1
ATOM 835 N N . SER A 1 109 ? 27.552 -7.858 -26.111 1.00 79.62 109 SER A N 1
ATOM 836 C CA . SER A 1 109 ? 27.308 -8.126 -24.686 1.00 79.62 109 SER A CA 1
ATOM 837 C C . SER A 1 109 ? 25.982 -8.854 -24.443 1.00 79.62 109 SER A C 1
ATOM 839 O O . SER A 1 109 ? 25.947 -9.816 -23.680 1.00 79.62 109 SER A O 1
ATOM 841 N N . HIS A 1 110 ? 24.910 -8.459 -25.136 1.00 88.12 110 HIS A N 1
ATOM 842 C CA . HIS A 1 110 ? 23.600 -9.104 -25.021 1.00 88.12 110 HIS A CA 1
ATOM 843 C C . HIS A 1 110 ? 23.627 -10.534 -25.563 1.00 88.12 110 HIS A C 1
ATOM 845 O O . HIS A 1 110 ? 23.073 -11.431 -24.937 1.00 88.12 110 HIS A O 1
ATOM 851 N N . ARG A 1 111 ? 24.318 -10.777 -26.684 1.00 87.62 111 ARG A N 1
ATOM 852 C CA . ARG A 1 111 ? 24.487 -12.132 -27.239 1.00 87.62 111 ARG A CA 1
ATOM 853 C C . ARG A 1 111 ? 25.285 -13.045 -26.303 1.00 87.62 111 ARG A C 1
ATOM 855 O O . ARG A 1 111 ? 24.925 -14.206 -26.124 1.00 87.62 111 ARG A O 1
ATOM 862 N N . VAL A 1 112 ? 26.328 -12.517 -25.659 1.00 85.88 112 VAL A N 1
ATOM 863 C CA . VAL A 1 112 ? 27.104 -13.251 -24.644 1.00 85.88 112 VAL A CA 1
ATOM 864 C C . VAL A 1 112 ? 26.247 -13.563 -23.414 1.00 85.88 112 VAL A C 1
ATOM 866 O O . VAL A 1 112 ? 26.272 -14.692 -22.927 1.00 85.88 112 VAL A O 1
ATOM 869 N N . LEU A 1 113 ? 25.467 -12.595 -22.925 1.00 85.75 113 LEU A N 1
ATOM 870 C CA . LEU A 1 113 ? 24.550 -12.797 -21.800 1.00 85.75 113 LEU A CA 1
ATOM 871 C C . LEU A 1 113 ? 23.456 -13.814 -22.131 1.00 85.75 113 LEU A C 1
ATOM 873 O O . LEU A 1 113 ? 23.240 -14.726 -21.343 1.00 85.75 113 LEU A O 1
ATOM 877 N N . HIS A 1 114 ? 22.834 -13.725 -23.308 1.00 91.88 114 HIS A N 1
ATOM 878 C CA . HIS A 1 114 ? 21.844 -14.696 -23.789 1.00 91.88 114 HIS A CA 1
ATOM 879 C C . HIS A 1 114 ? 22.408 -16.121 -23.805 1.00 91.88 114 HIS A C 1
ATOM 881 O O . HIS A 1 114 ? 21.811 -17.035 -23.235 1.00 91.88 114 HIS A O 1
ATOM 887 N N . SER A 1 115 ? 23.619 -16.295 -24.345 1.00 89.00 115 SER A N 1
ATOM 888 C CA . SER A 1 115 ? 24.316 -17.583 -24.314 1.00 89.00 115 SER A CA 1
ATOM 889 C C . SER A 1 115 ? 24.551 -18.073 -22.882 1.00 89.00 115 SER A C 1
ATOM 891 O O . SER A 1 115 ? 24.270 -19.228 -22.574 1.00 89.00 115 SER A O 1
ATOM 893 N N . ARG A 1 116 ? 24.993 -17.205 -21.963 1.00 84.81 116 ARG A N 1
ATOM 894 C CA . ARG A 1 116 ? 25.167 -17.571 -20.545 1.00 84.81 116 ARG A CA 1
ATOM 895 C C . ARG A 1 116 ? 23.851 -17.988 -19.889 1.00 84.81 116 ARG A C 1
ATOM 897 O O . ARG A 1 116 ? 23.841 -18.982 -19.169 1.00 84.81 116 ARG A O 1
ATOM 904 N N . LEU A 1 117 ? 22.753 -17.280 -20.157 1.00 87.19 117 LEU A N 1
ATOM 905 C CA . LEU A 1 117 ? 21.420 -17.611 -19.641 1.00 87.19 117 LEU A CA 1
ATOM 906 C C . LEU A 1 117 ? 20.957 -18.996 -20.120 1.00 87.19 117 LEU A C 1
ATOM 908 O O . LEU A 1 117 ? 20.456 -19.775 -19.312 1.00 87.19 117 LEU A O 1
ATOM 912 N N . LYS A 1 118 ? 21.220 -19.356 -21.386 1.00 87.69 118 LYS A N 1
ATOM 913 C CA . LYS A 1 118 ? 20.925 -20.696 -21.930 1.00 87.69 118 LYS A CA 1
ATOM 914 C C . LYS A 1 118 ? 21.639 -21.826 -21.173 1.00 87.69 118 LYS A C 1
ATOM 916 O O . LYS A 1 118 ? 21.122 -22.934 -21.098 1.00 87.69 118 LYS A O 1
ATOM 921 N N . HIS A 1 119 ? 22.802 -21.540 -20.588 1.00 85.62 119 HIS A N 1
ATOM 922 C CA . HIS A 1 119 ? 23.598 -22.497 -19.812 1.00 85.62 119 HIS A CA 1
ATOM 923 C C . HIS A 1 119 ? 23.397 -22.347 -18.291 1.00 85.62 119 HIS A C 1
ATOM 925 O O . HIS A 1 119 ? 24.269 -22.719 -17.509 1.00 85.62 119 HIS A O 1
ATOM 931 N N . GLY A 1 120 ? 22.264 -21.786 -17.854 1.00 77.00 120 GLY A N 1
ATOM 932 C CA . GLY A 1 120 ? 21.917 -21.670 -16.432 1.00 77.00 120 GLY A CA 1
ATOM 933 C C . GLY A 1 120 ? 22.546 -20.474 -15.712 1.00 77.00 120 GLY A C 1
ATOM 934 O O . GLY A 1 120 ? 22.517 -20.410 -14.482 1.00 77.00 120 GLY A O 1
ATOM 935 N N . GLY A 1 121 ? 23.107 -19.521 -16.459 1.00 76.44 121 GLY A N 1
ATOM 936 C CA . GLY A 1 121 ? 23.556 -18.241 -15.927 1.00 76.44 121 GLY A CA 1
ATOM 937 C C . GLY A 1 121 ? 22.401 -17.410 -15.363 1.00 76.44 121 GLY A C 1
ATOM 938 O O . GLY A 1 121 ? 21.231 -17.637 -15.662 1.00 76.44 121 GLY A O 1
ATOM 939 N N . ALA A 1 122 ? 22.742 -16.414 -14.551 1.00 76.44 122 ALA A N 1
ATOM 940 C CA . ALA A 1 122 ? 21.786 -15.457 -14.010 1.00 76.44 122 ALA A CA 1
ATOM 941 C C . ALA A 1 122 ? 22.014 -14.069 -14.620 1.00 76.44 122 ALA A C 1
ATOM 943 O O . ALA A 1 122 ? 23.145 -13.698 -14.936 1.00 76.44 122 ALA A O 1
ATOM 944 N N . ALA A 1 123 ? 20.941 -13.294 -14.732 1.00 76.69 123 ALA A N 1
ATOM 945 C CA . ALA A 1 123 ? 20.982 -11.871 -15.046 1.00 76.69 123 ALA A CA 1
ATOM 946 C C . ALA A 1 123 ? 20.048 -11.123 -14.093 1.00 76.69 123 ALA A C 1
ATOM 948 O O . ALA A 1 123 ? 19.162 -11.736 -13.494 1.00 76.69 123 ALA A O 1
ATOM 949 N N . SER A 1 124 ? 20.259 -9.817 -13.935 1.00 72.38 124 SER A N 1
ATOM 950 C CA . SER A 1 124 ? 19.326 -8.993 -13.168 1.00 72.38 124 SER A CA 1
ATOM 951 C C . SER A 1 124 ? 18.031 -8.766 -13.943 1.00 72.38 124 SER A C 1
ATOM 953 O O . SER A 1 124 ? 18.044 -8.804 -15.176 1.00 72.38 124 SER A O 1
ATOM 955 N N . ILE A 1 125 ? 16.926 -8.513 -13.237 1.00 70.12 125 ILE A N 1
ATOM 956 C CA . ILE A 1 125 ? 15.629 -8.253 -13.877 1.00 70.12 125 ILE A CA 1
ATOM 957 C C . ILE A 1 125 ? 15.669 -7.010 -14.781 1.00 70.12 125 ILE A C 1
ATOM 959 O O . ILE A 1 125 ? 15.143 -7.047 -15.888 1.00 70.12 125 ILE A O 1
ATOM 963 N N . TYR A 1 126 ? 16.405 -5.971 -14.378 1.00 68.81 126 TYR A N 1
ATOM 964 C CA . TYR A 1 126 ? 16.624 -4.755 -15.167 1.00 68.81 126 TYR A CA 1
ATOM 965 C C . TYR A 1 126 ? 17.404 -5.031 -16.452 1.00 68.81 126 TYR A C 1
ATOM 967 O O . TYR A 1 126 ? 17.008 -4.596 -17.528 1.00 68.81 126 TYR A O 1
ATOM 975 N N . THR A 1 127 ? 18.474 -5.826 -16.361 1.00 76.25 127 THR A N 1
ATOM 976 C CA . THR A 1 127 ? 19.239 -6.254 -17.543 1.00 76.25 127 THR A CA 1
ATOM 977 C C . THR A 1 127 ? 18.357 -7.045 -18.508 1.00 76.25 127 THR A C 1
ATOM 979 O O . THR A 1 127 ? 18.482 -6.912 -19.720 1.00 76.25 127 THR A O 1
ATOM 982 N N . LEU A 1 128 ? 17.445 -7.861 -17.980 1.00 78.69 128 LEU A N 1
ATOM 983 C CA . LEU A 1 128 ? 16.505 -8.632 -18.785 1.00 78.69 128 LEU A CA 1
ATOM 984 C C . LEU A 1 128 ? 15.450 -7.748 -19.458 1.00 78.69 128 LEU A C 1
ATOM 986 O O . LEU A 1 128 ? 15.171 -7.952 -20.637 1.00 78.69 128 LEU A O 1
ATOM 990 N N . ALA A 1 129 ? 14.925 -6.744 -18.752 1.00 76.75 129 ALA A N 1
ATOM 991 C CA . ALA A 1 129 ? 14.019 -5.742 -19.312 1.00 76.75 129 ALA A CA 1
ATOM 992 C C . ALA A 1 129 ? 14.677 -4.970 -20.469 1.00 76.75 129 ALA A C 1
ATOM 994 O O . ALA A 1 129 ? 14.121 -4.909 -21.563 1.00 76.75 129 ALA A O 1
ATOM 995 N N . GLU A 1 130 ? 15.910 -4.491 -20.278 1.00 78.56 130 GLU A N 1
ATOM 996 C CA . GLU A 1 130 ? 16.686 -3.831 -21.337 1.00 78.56 130 GLU A CA 1
ATOM 997 C C . GLU A 1 130 ? 16.910 -4.746 -22.550 1.00 78.56 130 GLU A C 1
ATOM 999 O O . GLU A 1 130 ? 16.880 -4.296 -23.697 1.00 78.56 130 GLU A O 1
ATOM 1004 N N . MET A 1 131 ? 17.130 -6.046 -22.323 1.00 85.44 131 MET A N 1
ATOM 1005 C CA . MET A 1 131 ? 17.306 -7.022 -23.400 1.00 85.44 131 MET A CA 1
ATOM 1006 C C . MET A 1 131 ? 15.997 -7.316 -24.151 1.00 85.44 131 MET A C 1
ATOM 1008 O O . MET A 1 131 ? 16.058 -7.514 -25.365 1.00 85.44 131 MET A O 1
ATOM 1012 N N . PHE A 1 132 ? 14.838 -7.311 -23.480 1.00 84.75 132 PHE A N 1
ATOM 1013 C CA . PHE A 1 132 ? 13.516 -7.386 -24.121 1.00 84.75 132 PHE A CA 1
ATOM 1014 C C . PHE A 1 132 ? 13.249 -6.161 -25.005 1.00 84.75 132 PHE A C 1
ATOM 1016 O O . PHE A 1 132 ? 12.915 -6.313 -26.183 1.00 84.75 132 PHE A O 1
ATOM 1023 N N . ASP A 1 133 ? 13.496 -4.959 -24.479 1.00 80.31 133 ASP A N 1
ATOM 1024 C CA . ASP A 1 133 ? 13.336 -3.706 -25.223 1.00 80.31 133 ASP A CA 1
ATOM 1025 C C . ASP A 1 133 ? 14.277 -3.647 -26.432 1.00 80.31 133 ASP A C 1
ATOM 1027 O O . ASP A 1 133 ? 13.858 -3.325 -27.546 1.00 80.31 133 ASP A O 1
ATOM 1031 N N . ALA A 1 134 ? 15.544 -4.037 -26.251 1.00 78.94 134 ALA A N 1
ATOM 1032 C CA . ALA A 1 134 ? 16.522 -4.098 -27.336 1.00 78.94 134 ALA A CA 1
ATOM 1033 C C . ALA A 1 134 ? 16.146 -5.119 -28.423 1.00 78.94 134 ALA A C 1
ATOM 1035 O O . ALA A 1 134 ? 16.513 -4.932 -29.586 1.00 78.94 134 ALA A O 1
ATOM 1036 N N . ALA A 1 135 ? 15.435 -6.185 -28.048 1.00 85.56 135 ALA A N 1
ATOM 1037 C CA . ALA A 1 135 ? 14.906 -7.189 -28.963 1.00 85.56 135 ALA A CA 1
ATOM 1038 C C . ALA A 1 135 ? 13.587 -6.762 -29.633 1.00 85.56 135 ALA A C 1
ATOM 1040 O O . ALA A 1 135 ? 13.169 -7.404 -30.595 1.00 85.56 135 ALA A O 1
ATOM 1041 N N . GLY A 1 136 ? 12.933 -5.698 -29.150 1.00 83.38 136 GLY A N 1
ATOM 1042 C CA . GLY A 1 136 ? 11.605 -5.278 -29.606 1.00 83.38 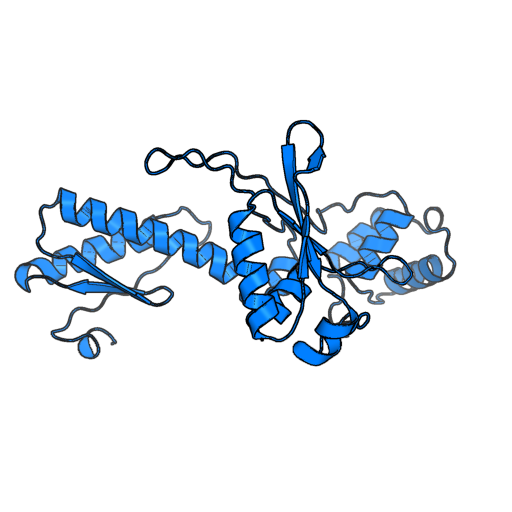136 GLY A CA 1
ATOM 1043 C C . GLY A 1 136 ? 10.494 -6.267 -29.235 1.00 83.38 136 GLY A C 1
ATOM 1044 O O . GLY A 1 136 ? 9.441 -6.274 -29.870 1.00 83.38 136 GLY A O 1
ATOM 1045 N N . VAL A 1 137 ? 10.730 -7.117 -28.234 1.00 83.12 137 VAL A N 1
ATOM 1046 C CA . VAL A 1 137 ? 9.809 -8.169 -27.797 1.00 83.12 137 VAL A CA 1
ATOM 1047 C C . VAL A 1 137 ? 9.218 -7.761 -26.459 1.00 83.12 137 VAL A C 1
ATOM 1049 O O . VAL A 1 137 ? 9.949 -7.481 -25.513 1.00 83.12 137 VAL A O 1
ATOM 1052 N N . LYS A 1 138 ? 7.887 -7.745 -26.359 1.00 78.25 138 LYS A N 1
ATOM 1053 C CA . LYS A 1 138 ? 7.232 -7.494 -25.075 1.00 78.25 138 LYS A CA 1
ATOM 1054 C C . LYS A 1 138 ? 7.399 -8.712 -24.160 1.00 78.25 138 LYS A C 1
ATOM 1056 O O . LYS A 1 138 ? 7.185 -9.834 -24.623 1.00 78.25 138 LYS A O 1
ATOM 1061 N N . PRO A 1 139 ? 7.737 -8.515 -22.878 1.00 69.44 139 PRO A N 1
ATOM 1062 C CA . PRO A 1 139 ? 7.790 -9.613 -21.928 1.00 69.44 139 PRO A CA 1
ATOM 1063 C C . PRO A 1 139 ? 6.388 -10.227 -21.748 1.00 69.44 139 PRO A C 1
ATOM 1065 O O . PRO A 1 139 ? 5.387 -9.510 -21.843 1.00 69.44 139 PRO A O 1
ATOM 1068 N N . PRO A 1 140 ? 6.287 -11.544 -21.489 1.00 65.31 140 PRO A N 1
ATOM 1069 C CA . PRO A 1 140 ? 4.995 -12.231 -21.376 1.00 65.31 140 PRO A CA 1
ATOM 1070 C C . PRO A 1 140 ? 4.194 -11.823 -20.136 1.00 65.31 140 PRO A C 1
ATOM 1072 O O . PRO A 1 140 ? 2.981 -12.002 -20.100 1.00 65.31 140 PRO A O 1
ATOM 1075 N N . VAL A 1 141 ? 4.864 -11.248 -19.137 1.00 60.19 141 VAL A N 1
ATOM 1076 C CA . VAL A 1 141 ? 4.245 -10.533 -18.021 1.00 60.19 141 VAL A CA 1
ATOM 1077 C C . VAL A 1 141 ? 4.749 -9.090 -18.030 1.00 60.19 141 VAL A C 1
ATOM 1079 O O . VAL A 1 141 ? 5.920 -8.876 -18.361 1.00 60.19 141 VAL A O 1
ATOM 1082 N N . PRO A 1 142 ? 3.916 -8.093 -17.680 1.00 54.66 142 PRO A N 1
ATOM 1083 C CA . PRO A 1 142 ? 4.398 -6.734 -17.479 1.00 54.66 142 PRO A CA 1
ATOM 1084 C C . PRO A 1 142 ? 5.501 -6.768 -16.419 1.00 54.66 142 PRO A C 1
ATOM 1086 O O . PRO A 1 142 ? 5.249 -7.148 -15.280 1.00 54.66 142 PRO A O 1
ATOM 1089 N N . LEU A 1 143 ? 6.729 -6.417 -16.810 1.00 53.25 143 LEU A N 1
ATOM 1090 C CA . LEU A 1 143 ? 7.836 -6.266 -15.859 1.00 53.25 143 LEU A CA 1
ATOM 1091 C C . LEU A 1 143 ? 7.607 -5.033 -14.972 1.00 53.25 143 LEU A C 1
ATOM 1093 O O . LEU A 1 143 ? 8.036 -5.018 -13.831 1.00 53.25 143 LEU A O 1
ATOM 1097 N N . TYR A 1 144 ? 6.866 -4.046 -15.491 1.00 47.41 144 TYR A N 1
ATOM 1098 C CA . TYR A 1 144 ? 6.265 -2.936 -14.759 1.00 47.41 144 TYR A CA 1
ATOM 1099 C C . TYR A 1 144 ? 4.925 -2.588 -15.425 1.00 47.41 144 TYR A C 1
ATOM 1101 O O . TYR A 1 144 ? 4.868 -2.374 -16.638 1.00 47.41 144 TYR A O 1
ATOM 1109 N N . GLY A 1 145 ? 3.839 -2.541 -14.656 1.00 38.75 145 GLY A N 1
ATOM 1110 C CA . GLY A 1 145 ? 2.524 -2.067 -15.099 1.00 38.75 145 GLY A CA 1
ATOM 1111 C C . GLY A 1 145 ? 2.024 -0.939 -14.203 1.00 38.75 145 GLY A C 1
ATOM 1112 O O . GLY A 1 145 ? 2.428 -0.869 -13.050 1.00 38.75 145 GLY A O 1
ATOM 1113 N N . TRP A 1 146 ? 1.154 -0.069 -14.714 1.00 34.34 146 TRP A N 1
ATOM 1114 C CA . TRP A 1 146 ? 0.415 0.925 -13.928 1.00 34.34 146 TRP A CA 1
ATOM 1115 C C . TRP A 1 146 ? -1.081 0.743 -14.190 1.00 34.34 146 TRP A C 1
ATOM 1117 O O . TRP A 1 146 ? -1.477 0.517 -15.334 1.00 34.34 146 TRP A O 1
ATOM 1127 N N . SER A 1 147 ? -1.915 0.830 -13.152 1.00 34.00 147 SER A N 1
ATOM 1128 C CA . SER A 1 147 ? -3.377 0.853 -13.296 1.00 34.00 147 SER A CA 1
ATOM 1129 C C . SER A 1 147 ? -3.931 2.188 -12.819 1.00 34.00 147 SER A C 1
ATOM 1131 O O . SER A 1 147 ? -3.724 2.569 -11.671 1.00 34.00 147 SER A O 1
ATOM 1133 N N . SER A 1 148 ? -4.673 2.888 -13.674 1.00 33.47 148 SER A N 1
ATOM 1134 C CA . SER A 1 148 ? -5.455 4.053 -13.264 1.00 33.47 148 SER A CA 1
ATOM 1135 C C . SER A 1 148 ? -6.697 3.595 -12.502 1.00 33.47 148 SER A C 1
ATOM 1137 O O . SER A 1 148 ? -7.541 2.909 -13.080 1.00 33.47 148 SER A O 1
ATOM 1139 N N . LEU A 1 149 ? -6.839 3.995 -11.240 1.00 38.56 149 LEU A N 1
ATOM 1140 C CA . LEU A 1 149 ? -8.137 3.946 -10.575 1.00 38.56 149 LEU A CA 1
ATOM 1141 C C . LEU A 1 149 ? -8.885 5.223 -10.961 1.00 38.56 149 LEU A C 1
ATOM 1143 O O . LEU A 1 149 ? -8.387 6.323 -10.742 1.00 38.56 149 LEU A O 1
ATOM 1147 N N . VAL A 1 150 ? -10.031 5.074 -11.618 1.00 45.06 150 VAL A N 1
ATOM 1148 C CA . VAL A 1 150 ? -10.854 6.210 -12.032 1.00 45.06 150 VAL A CA 1
ATOM 1149 C C . VAL A 1 150 ? -11.810 6.543 -10.895 1.00 45.06 150 VAL A C 1
ATOM 1151 O O . VAL A 1 150 ? -12.562 5.680 -10.460 1.00 45.06 150 VAL A O 1
ATOM 1154 N N . GLU A 1 151 ? -11.729 7.801 -10.465 1.00 40.16 151 GLU A N 1
ATOM 1155 C CA . GLU A 1 151 ? -12.744 8.574 -9.744 1.00 40.16 151 GLU A CA 1
ATOM 1156 C C . GLU A 1 151 ? -13.242 7.997 -8.404 1.00 40.16 151 GLU A C 1
ATOM 1158 O O . GLU A 1 151 ? -13.981 7.017 -8.330 1.00 40.16 151 GLU A O 1
ATOM 1163 N N . LYS A 1 152 ? -12.907 8.683 -7.304 1.00 44.47 152 LYS A N 1
ATOM 1164 C CA . LYS A 1 152 ? -13.558 8.477 -6.004 1.00 44.47 152 LYS A CA 1
ATOM 1165 C C . LYS A 1 152 ? -14.209 9.783 -5.565 1.00 44.47 152 LYS A C 1
ATOM 1167 O O . LYS A 1 152 ? -13.521 10.755 -5.276 1.00 44.47 152 LYS A O 1
ATOM 1172 N N . ARG A 1 153 ? -15.542 9.794 -5.489 1.00 41.00 153 ARG A N 1
ATOM 1173 C CA . ARG A 1 153 ? -16.305 10.886 -4.871 1.00 41.00 153 ARG A CA 1
ATOM 1174 C C . ARG A 1 153 ? -16.396 10.670 -3.367 1.00 41.00 153 ARG A C 1
ATOM 1176 O O . ARG A 1 153 ? -16.955 9.672 -2.918 1.00 41.00 153 ARG A O 1
ATOM 1183 N N . ALA A 1 154 ? -15.913 11.638 -2.597 1.00 43.34 154 ALA A N 1
ATOM 1184 C CA . ALA A 1 154 ? -16.210 11.752 -1.175 1.00 43.34 154 ALA A CA 1
ATOM 1185 C C . ALA A 1 154 ? -16.331 13.232 -0.780 1.00 43.34 154 ALA A C 1
ATOM 1187 O O . ALA A 1 154 ? -15.573 14.074 -1.251 1.00 43.34 154 ALA A O 1
ATOM 1188 N N . LEU A 1 155 ? -17.292 13.543 0.099 1.00 44.62 155 LEU A N 1
ATOM 1189 C CA . LEU A 1 155 ? -17.441 14.850 0.765 1.00 44.62 155 LEU A CA 1
ATOM 1190 C C . LEU A 1 155 ? -17.631 16.072 -0.160 1.00 44.62 155 LEU A C 1
ATOM 1192 O O . LEU A 1 155 ? -17.259 17.183 0.201 1.00 44.62 155 LEU A O 1
ATOM 1196 N N . GLY A 1 156 ? -18.249 15.893 -1.332 1.00 41.50 156 GLY A N 1
ATOM 1197 C CA . GLY A 1 156 ? -18.588 17.008 -2.228 1.00 41.50 156 GLY A CA 1
ATOM 1198 C C . GLY A 1 156 ? -17.415 17.572 -3.037 1.00 41.50 156 GLY A C 1
ATOM 1199 O O . GLY A 1 156 ? -17.594 18.574 -3.724 1.00 41.50 156 GLY A O 1
ATOM 1200 N N . PHE A 1 157 ? -16.251 16.919 -3.000 1.00 39.38 157 PHE A N 1
ATOM 1201 C CA . PHE A 1 157 ? -15.109 17.233 -3.854 1.00 39.38 157 PHE A CA 1
ATOM 1202 C C . PHE A 1 157 ? -14.895 16.108 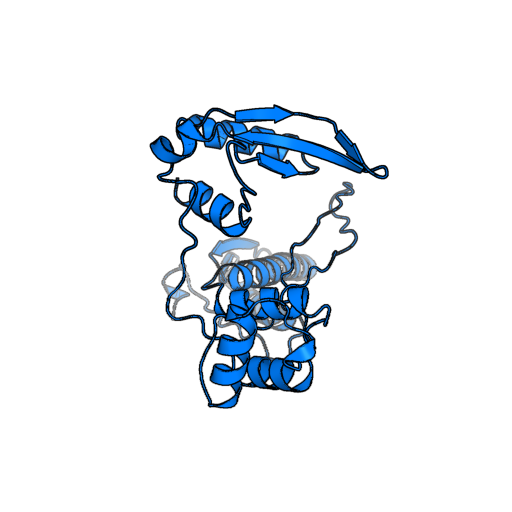-4.874 1.00 39.38 157 PHE A C 1
ATOM 1204 O O . PHE A 1 157 ? -14.965 14.922 -4.542 1.00 39.38 157 PHE A O 1
ATOM 1211 N N . GLU A 1 158 ? -14.660 16.491 -6.127 1.00 43.69 158 GLU A N 1
ATOM 1212 C CA . GLU A 1 158 ? -14.191 15.589 -7.178 1.00 43.69 158 GLU A CA 1
ATOM 1213 C C . GLU A 1 158 ? -12.667 15.669 -7.225 1.00 43.69 158 GLU A C 1
ATOM 1215 O O . GLU A 1 158 ? -12.109 16.732 -7.501 1.00 43.69 158 GLU A O 1
ATOM 1220 N N . GLU A 1 159 ? -11.985 14.562 -6.931 1.00 38.03 159 GLU A N 1
ATOM 1221 C CA . GLU A 1 159 ? -10.528 14.499 -7.011 1.00 38.03 159 GLU A CA 1
ATOM 1222 C C . GLU A 1 159 ? -10.094 13.293 -7.855 1.00 38.03 159 GLU A C 1
ATOM 1224 O O . GLU A 1 159 ? -10.359 12.133 -7.527 1.00 38.03 159 GLU A O 1
ATOM 1229 N N . GLU A 1 160 ? -9.425 13.566 -8.979 1.00 38.16 160 GLU A N 1
ATOM 1230 C CA . GLU A 1 160 ? -8.782 12.534 -9.792 1.00 38.16 160 GLU A CA 1
ATOM 1231 C C . GLU A 1 160 ? -7.496 12.075 -9.096 1.00 38.16 160 GLU A C 1
ATOM 1233 O O . GLU A 1 160 ? -6.481 12.776 -9.094 1.00 38.16 160 GLU A O 1
ATOM 1238 N N . THR A 1 161 ? -7.530 10.881 -8.508 1.00 33.84 161 THR A N 1
ATOM 1239 C CA . THR A 1 161 ? -6.353 10.271 -7.880 1.00 33.84 161 THR A CA 1
ATOM 1240 C C . THR A 1 161 ? -5.724 9.257 -8.829 1.00 33.84 161 THR A C 1
ATOM 1242 O O . THR A 1 161 ? -6.393 8.356 -9.324 1.00 33.84 161 THR A O 1
ATOM 1245 N N . TYR A 1 162 ? -4.418 9.372 -9.061 1.00 34.59 162 TYR A N 1
ATOM 1246 C CA . TYR A 1 162 ? -3.649 8.386 -9.815 1.00 34.59 162 TYR A CA 1
ATOM 1247 C C . TYR A 1 162 ? -2.966 7.452 -8.819 1.00 34.59 162 TYR A C 1
ATOM 1249 O O . TYR A 1 162 ? -1.983 7.831 -8.185 1.00 34.59 162 TYR A O 1
ATOM 1257 N N . THR A 1 163 ? -3.466 6.228 -8.670 1.00 33.88 163 THR A N 1
ATOM 1258 C CA . THR A 1 163 ? -2.736 5.205 -7.916 1.00 33.88 163 THR A CA 1
ATOM 1259 C C . THR A 1 163 ? -1.637 4.644 -8.809 1.00 33.88 163 THR A C 1
ATOM 1261 O O . THR A 1 163 ? -1.918 3.978 -9.803 1.00 33.88 163 THR A O 1
ATOM 1264 N N . LEU A 1 164 ? -0.372 4.890 -8.468 1.00 35.19 164 LEU A N 1
ATOM 1265 C CA . LEU A 1 164 ? 0.749 4.182 -9.082 1.00 35.19 164 LEU A CA 1
ATOM 1266 C C . LEU A 1 164 ? 0.771 2.746 -8.532 1.00 35.19 164 LEU A C 1
ATOM 1268 O O . LEU A 1 164 ? 1.517 2.421 -7.613 1.00 35.19 164 LEU A O 1
ATOM 1272 N N . ALA A 1 165 ? -0.109 1.886 -9.038 1.00 36.19 165 ALA A N 1
ATOM 1273 C CA . ALA A 1 165 ? -0.051 0.467 -8.727 1.00 36.19 165 ALA A CA 1
ATOM 1274 C C . ALA A 1 165 ? 0.991 -0.166 -9.643 1.00 36.19 165 ALA A C 1
ATOM 1276 O O . ALA A 1 165 ? 0.724 -0.348 -10.829 1.00 36.19 165 ALA A O 1
ATOM 1277 N N . VAL A 1 166 ? 2.173 -0.478 -9.107 1.00 38.69 166 VAL A N 1
ATOM 1278 C CA . VAL A 1 166 ? 3.164 -1.265 -9.840 1.00 38.69 166 VAL A CA 1
ATOM 1279 C C . VAL A 1 166 ? 2.624 -2.688 -9.965 1.00 38.69 166 VAL A C 1
ATOM 1281 O O . VAL A 1 166 ? 2.701 -3.484 -9.031 1.00 38.69 166 VAL A O 1
ATOM 1284 N N . HIS A 1 167 ? 2.053 -3.008 -11.123 1.00 39.22 167 HIS A N 1
ATOM 1285 C CA . HIS A 1 167 ? 1.736 -4.383 -11.493 1.00 39.22 167 HIS A CA 1
ATOM 1286 C C . HIS A 1 167 ? 3.026 -5.056 -11.954 1.00 39.22 167 HIS A C 1
ATOM 1288 O O . HIS A 1 167 ? 3.281 -5.225 -13.143 1.00 39.22 167 HIS A O 1
ATOM 1294 N N . ASP A 1 168 ? 3.867 -5.382 -10.985 1.00 45.22 168 ASP A N 1
ATOM 1295 C CA . ASP A 1 168 ? 5.011 -6.254 -11.171 1.00 45.22 168 ASP A CA 1
ATOM 1296 C C . ASP A 1 168 ? 4.855 -7.417 -10.175 1.00 45.22 168 ASP A C 1
ATOM 1298 O O . ASP A 1 168 ? 4.852 -7.201 -8.955 1.00 45.22 168 ASP A O 1
ATOM 1302 N N . PRO A 1 169 ? 4.695 -8.661 -10.665 1.00 40.56 169 PRO A N 1
ATOM 1303 C CA . PRO A 1 169 ? 4.706 -9.855 -9.822 1.00 40.56 169 PRO A CA 1
ATOM 1304 C C . PRO A 1 169 ? 5.967 -9.969 -8.943 1.00 40.56 169 PRO A C 1
ATOM 1306 O O . PRO A 1 169 ? 5.947 -10.694 -7.950 1.00 40.56 169 PRO A O 1
ATOM 1309 N N . LEU A 1 170 ? 7.050 -9.265 -9.297 1.00 40.34 170 LEU A N 1
ATOM 1310 C CA . LEU A 1 170 ? 8.350 -9.244 -8.623 1.00 40.34 170 LEU A CA 1
ATOM 1311 C C . LEU A 1 170 ? 8.585 -8.008 -7.749 1.00 40.34 170 LEU A C 1
ATOM 1313 O O . LEU A 1 170 ? 9.283 -8.116 -6.747 1.00 40.34 170 LEU A O 1
ATOM 1317 N N . HIS A 1 171 ? 7.932 -6.877 -8.008 1.00 42.41 171 HIS A N 1
ATOM 1318 C CA . HIS A 1 171 ? 7.932 -5.716 -7.108 1.00 42.41 171 HIS A CA 1
ATOM 1319 C C . HIS A 1 171 ? 7.152 -5.997 -5.817 1.00 42.41 171 HIS A C 1
ATOM 1321 O O . HIS A 1 171 ? 7.355 -5.327 -4.800 1.00 42.41 171 HIS A O 1
ATOM 1327 N N . ARG A 1 172 ? 6.314 -7.048 -5.820 1.00 39.69 172 ARG A N 1
ATOM 1328 C CA . ARG A 1 172 ? 5.795 -7.687 -4.599 1.00 39.69 172 ARG A CA 1
ATOM 1329 C C . ARG A 1 172 ? 6.909 -8.166 -3.657 1.00 39.69 172 ARG A C 1
ATOM 1331 O O . ARG A 1 172 ? 6.653 -8.254 -2.463 1.00 39.69 172 ARG A O 1
ATOM 1338 N N . PHE A 1 173 ? 8.109 -8.453 -4.171 1.00 36.31 173 PHE A N 1
ATOM 1339 C CA . PHE A 1 173 ? 9.254 -8.929 -3.389 1.00 36.31 173 PHE A CA 1
ATOM 1340 C C . PHE A 1 173 ? 10.250 -7.822 -3.014 1.00 36.31 173 PHE A C 1
ATOM 1342 O O . PHE A 1 173 ? 10.808 -7.886 -1.926 1.00 36.31 173 PHE A O 1
ATOM 1349 N N . ASP A 1 174 ? 10.448 -6.801 -3.857 1.00 38.44 174 ASP A N 1
ATOM 1350 C CA . ASP A 1 174 ? 11.427 -5.725 -3.587 1.00 38.44 174 ASP A CA 1
ATOM 1351 C C . ASP A 1 174 ? 10.879 -4.564 -2.748 1.00 38.44 174 ASP A C 1
ATOM 1353 O O . ASP A 1 174 ? 11.634 -3.787 -2.161 1.00 38.44 174 ASP A O 1
ATOM 1357 N N . SER A 1 175 ? 9.556 -4.438 -2.643 1.00 37.50 175 SER A N 1
ATOM 1358 C CA . SER A 1 175 ? 8.949 -3.566 -1.642 1.00 37.50 175 SER A CA 1
ATOM 1359 C C . SER A 1 175 ? 8.888 -4.288 -0.306 1.00 37.50 175 SER A C 1
ATOM 1361 O O . SER A 1 175 ? 7.818 -4.762 0.072 1.00 37.50 175 SER A O 1
ATOM 1363 N N . GLU A 1 176 ? 9.996 -4.339 0.434 1.00 36.41 176 GLU A N 1
ATOM 1364 C CA . GLU A 1 176 ? 9.999 -4.701 1.860 1.00 36.41 176 GLU A CA 1
ATOM 1365 C C . GLU A 1 176 ? 9.165 -3.683 2.676 1.00 36.41 176 GLU A C 1
ATOM 1367 O O . GLU A 1 176 ? 9.667 -2.829 3.405 1.00 36.41 176 GLU A O 1
ATOM 1372 N N . GLY A 1 177 ? 7.841 -3.737 2.523 1.00 39.03 177 GLY A N 1
ATOM 1373 C CA . GLY A 1 177 ? 6.861 -3.038 3.339 1.00 39.03 177 GLY A CA 1
ATOM 1374 C C . GLY A 1 177 ? 6.087 -1.893 2.683 1.00 39.03 177 GLY A C 1
ATOM 1375 O O . GLY A 1 177 ? 5.040 -1.570 3.213 1.00 39.03 177 GLY A O 1
ATOM 1376 N N . ILE A 1 178 ? 6.486 -1.272 1.567 1.00 37.78 178 ILE A N 1
ATOM 1377 C CA . ILE A 1 178 ? 5.801 -0.030 1.115 1.00 37.78 178 ILE A CA 1
ATOM 1378 C C . ILE A 1 178 ? 4.454 -0.306 0.419 1.00 37.78 178 ILE A C 1
ATOM 1380 O O . ILE A 1 178 ? 3.432 0.243 0.824 1.00 37.78 178 ILE A O 1
ATOM 1384 N N . ILE A 1 179 ? 4.405 -1.204 -0.571 1.00 39.00 179 ILE A N 1
ATOM 1385 C CA . ILE A 1 179 ? 3.142 -1.535 -1.266 1.00 39.00 179 ILE A CA 1
ATOM 1386 C C . ILE A 1 179 ? 2.199 -2.343 -0.361 1.00 39.00 179 ILE A C 1
ATOM 1388 O O . ILE A 1 179 ? 0.988 -2.101 -0.349 1.00 39.00 179 ILE A O 1
ATOM 1392 N N . SER A 1 180 ? 2.751 -3.253 0.453 1.00 46.91 180 SER A N 1
ATOM 1393 C CA . SER A 1 180 ? 1.965 -4.012 1.432 1.00 46.91 180 SER A CA 1
ATOM 1394 C C . SER A 1 180 ? 1.369 -3.101 2.508 1.00 46.91 180 SER A C 1
ATOM 1396 O O . SER A 1 180 ? 0.206 -3.278 2.856 1.00 46.91 180 SER A O 1
ATOM 1398 N N . LYS A 1 181 ? 2.115 -2.097 3.002 1.00 45.03 181 LYS A N 1
ATOM 1399 C CA . LYS A 1 181 ? 1.586 -1.135 3.984 1.00 45.03 181 LYS A CA 1
ATOM 1400 C C . LYS A 1 181 ? 0.544 -0.204 3.379 1.00 45.03 181 LYS A C 1
ATOM 1402 O O . LYS A 1 181 ? -0.423 0.101 4.064 1.00 45.03 181 LYS A O 1
ATOM 1407 N N . ASN A 1 182 ? 0.692 0.214 2.120 1.00 55.06 182 ASN A N 1
ATOM 1408 C CA . ASN A 1 182 ? -0.314 1.056 1.466 1.00 55.06 182 ASN A CA 1
ATOM 1409 C C . ASN A 1 182 ? -1.646 0.309 1.297 1.00 55.06 182 ASN A C 1
ATOM 1411 O O . ASN A 1 182 ? -2.685 0.822 1.698 1.00 55.06 182 ASN A O 1
ATOM 1415 N N . THR A 1 183 ? -1.605 -0.932 0.801 1.00 59.72 183 THR A N 1
ATOM 1416 C CA . THR A 1 183 ? -2.819 -1.753 0.634 1.00 59.72 183 THR A CA 1
ATOM 1417 C C . THR A 1 183 ? -3.459 -2.086 1.986 1.00 59.72 183 THR A C 1
ATOM 1419 O O . THR A 1 183 ? -4.665 -1.933 2.149 1.00 59.72 183 THR A O 1
ATOM 1422 N N . ALA A 1 184 ? -2.657 -2.467 2.989 1.00 70.19 184 ALA A N 1
ATOM 1423 C CA . ALA A 1 184 ? -3.153 -2.703 4.347 1.00 70.19 184 ALA A CA 1
ATOM 1424 C C . ALA A 1 184 ? -3.753 -1.431 4.976 1.00 70.19 184 ALA A C 1
ATOM 1426 O O . ALA A 1 184 ? -4.792 -1.495 5.626 1.00 70.19 184 ALA A O 1
ATOM 1427 N N . SER A 1 185 ? -3.152 -0.261 4.734 1.00 74.00 185 SER A N 1
ATOM 1428 C CA . SER A 1 185 ? -3.680 1.022 5.207 1.00 74.00 185 SER A CA 1
ATOM 1429 C C . SER A 1 185 ? -5.053 1.330 4.613 1.00 74.00 185 SER A C 1
ATOM 1431 O O . SER A 1 185 ? -5.921 1.830 5.326 1.00 74.00 185 SER A O 1
ATOM 1433 N N . ASP A 1 186 ? -5.276 1.021 3.337 1.00 76.62 186 ASP A N 1
ATOM 1434 C CA . ASP A 1 186 ? -6.576 1.235 2.698 1.00 76.62 186 ASP A CA 1
ATOM 1435 C C . ASP A 1 186 ? -7.646 0.271 3.228 1.00 76.62 186 ASP A C 1
ATOM 1437 O O . ASP A 1 186 ? -8.776 0.697 3.476 1.00 76.62 186 ASP A O 1
ATOM 1441 N N . ILE A 1 187 ? -7.282 -0.989 3.484 1.00 85.12 187 ILE A N 1
ATOM 1442 C CA . ILE A 1 187 ? -8.160 -1.989 4.115 1.00 85.12 187 ILE A CA 1
ATOM 1443 C C . ILE A 1 187 ? -8.590 -1.523 5.512 1.00 85.12 187 ILE A C 1
ATOM 1445 O O . ILE A 1 187 ? -9.783 -1.485 5.810 1.00 85.12 187 ILE A O 1
ATOM 1449 N N . VAL A 1 188 ? -7.642 -1.088 6.348 1.00 86.50 188 VAL A N 1
ATOM 1450 C CA . VAL A 1 188 ? -7.937 -0.621 7.713 1.00 86.50 188 VAL A CA 1
ATOM 1451 C C . VAL A 1 188 ? -8.807 0.637 7.694 1.00 86.50 188 VAL A C 1
ATOM 1453 O O . VAL A 1 188 ? -9.761 0.724 8.459 1.00 86.50 188 VAL A O 1
ATOM 1456 N N . LYS A 1 189 ? -8.562 1.591 6.784 1.00 87.38 189 LYS A N 1
ATOM 1457 C CA . LYS A 1 189 ? -9.417 2.787 6.645 1.00 87.38 189 LYS A CA 1
ATOM 1458 C C . LYS A 1 189 ? -10.854 2.436 6.267 1.00 87.38 189 LYS A C 1
ATOM 1460 O O . LYS A 1 189 ? -11.786 3.050 6.780 1.00 87.38 189 LYS A O 1
ATOM 1465 N N . LEU A 1 190 ? -11.047 1.469 5.370 1.00 88.19 190 LEU A N 1
ATOM 1466 C CA . LEU A 1 190 ? -12.386 0.985 5.035 1.00 88.19 190 LEU A CA 1
ATOM 1467 C C . LEU A 1 190 ? -13.044 0.311 6.245 1.00 88.19 190 LEU A C 1
ATOM 1469 O O . LEU A 1 190 ? -14.222 0.560 6.502 1.00 88.19 190 LEU A O 1
ATOM 1473 N N . ALA A 1 191 ? -12.282 -0.463 7.023 1.00 92.50 191 ALA A N 1
ATOM 1474 C CA . ALA A 1 191 ? -12.784 -1.111 8.231 1.00 92.50 191 ALA A CA 1
ATOM 1475 C C . ALA A 1 191 ? -13.215 -0.070 9.274 1.00 92.50 191 ALA A C 1
ATOM 1477 O O . ALA A 1 191 ? -14.300 -0.187 9.832 1.00 92.50 191 ALA A O 1
ATOM 1478 N N . MET A 1 192 ? -12.442 1.006 9.464 1.00 93.56 192 MET A N 1
ATOM 1479 C CA . MET A 1 192 ? -12.808 2.119 10.354 1.00 93.56 192 MET A CA 1
ATOM 1480 C C . MET A 1 192 ? -14.174 2.719 10.001 1.00 93.56 192 MET A C 1
ATOM 1482 O O . MET A 1 192 ? -14.999 2.934 10.887 1.00 93.56 192 MET A O 1
ATOM 1486 N N . LEU A 1 193 ? -14.427 2.970 8.710 1.00 93.25 193 LEU A N 1
ATOM 1487 C CA . LEU A 1 193 ? -15.706 3.518 8.244 1.00 93.25 193 LEU A CA 1
ATOM 1488 C C . LEU A 1 193 ? -16.862 2.541 8.484 1.00 93.25 193 LEU A C 1
ATOM 1490 O O . LEU A 1 193 ? -17.938 2.958 8.906 1.00 93.25 193 LEU A O 1
ATOM 1494 N N . LYS A 1 194 ? -16.637 1.248 8.231 1.00 94.19 194 LYS A N 1
ATOM 1495 C CA . LYS A 1 194 ? -17.643 0.198 8.420 1.00 94.19 194 LYS A CA 1
ATOM 1496 C C . LYS A 1 194 ? -17.990 -0.032 9.886 1.00 94.19 194 LYS A C 1
ATOM 1498 O O . LYS A 1 194 ? -19.169 -0.143 10.218 1.00 94.19 194 LYS A O 1
ATOM 1503 N N . VAL A 1 195 ? -16.988 -0.028 10.762 1.00 96.06 195 VAL A N 1
ATOM 1504 C CA . VAL A 1 195 ? -17.175 -0.105 12.214 1.00 96.06 195 VAL A CA 1
ATOM 1505 C C . VAL A 1 195 ? -17.983 1.095 12.709 1.00 96.06 195 VAL A C 1
ATOM 1507 O O . VAL A 1 195 ? -19.000 0.898 13.367 1.00 96.06 195 VAL A O 1
ATOM 1510 N N . ASP A 1 196 ? -17.604 2.327 12.351 1.00 93.62 196 ASP A N 1
ATOM 1511 C CA . ASP A 1 196 ? -18.345 3.535 12.757 1.00 93.62 196 ASP A CA 1
ATOM 1512 C C . ASP A 1 196 ? -19.797 3.526 12.238 1.00 93.62 196 ASP A C 1
ATOM 1514 O O . ASP A 1 196 ? -20.729 3.818 12.990 1.00 93.62 196 ASP A O 1
ATOM 1518 N N . GLU A 1 197 ? -20.022 3.118 10.985 1.00 94.56 197 GLU A N 1
ATOM 1519 C CA . GLU A 1 197 ? -21.366 2.966 10.413 1.00 94.56 197 GLU A CA 1
ATOM 1520 C C . GLU A 1 197 ? -22.202 1.928 11.185 1.00 94.56 197 GLU A C 1
ATOM 1522 O O . GLU A 1 197 ? -23.366 2.183 11.512 1.00 94.56 197 GLU A O 1
ATOM 1527 N N . ALA A 1 198 ? -21.613 0.777 11.522 1.00 95.81 198 ALA A N 1
ATOM 1528 C CA . ALA A 1 198 ? -22.283 -0.289 12.259 1.00 95.81 198 ALA A CA 1
ATOM 1529 C C . ALA A 1 198 ? -22.644 0.127 13.695 1.00 95.81 198 ALA A C 1
ATOM 1531 O O . ALA A 1 198 ? -23.791 -0.072 14.101 1.00 95.81 198 ALA A O 1
ATOM 1532 N N . LEU A 1 199 ? -21.719 0.762 14.423 1.00 96.12 199 LEU A N 1
ATOM 1533 C CA . LEU A 1 199 ? -21.963 1.277 15.777 1.00 96.12 199 LEU A CA 1
ATOM 1534 C C . LEU A 1 199 ? -23.105 2.306 15.782 1.00 96.12 199 LEU A C 1
ATOM 1536 O O . LEU A 1 199 ? -24.021 2.229 16.603 1.00 96.12 199 LEU A O 1
ATOM 1540 N N . ARG A 1 200 ? -23.115 3.229 14.808 1.00 93.88 200 ARG A N 1
ATOM 1541 C CA . ARG A 1 200 ? -24.190 4.227 14.660 1.00 93.88 200 ARG A CA 1
ATOM 1542 C C . ARG A 1 200 ? -25.531 3.598 14.313 1.00 93.88 200 ARG A C 1
ATOM 1544 O O . ARG A 1 200 ? -26.556 4.014 14.855 1.00 93.88 200 ARG A O 1
ATOM 1551 N N . ARG A 1 201 ? -25.545 2.603 13.422 1.00 95.62 201 ARG A N 1
ATOM 1552 C CA . ARG A 1 201 ? -26.766 1.879 13.036 1.00 95.62 201 ARG A CA 1
ATOM 1553 C C . ARG A 1 201 ? -27.399 1.173 14.232 1.00 95.62 201 ARG A C 1
ATOM 1555 O O . ARG A 1 201 ? -28.622 1.164 14.350 1.00 95.62 201 ARG A O 1
ATOM 1562 N N . GLU A 1 202 ? -26.575 0.632 15.121 1.00 95.69 202 GLU A N 1
ATOM 1563 C CA . GLU A 1 202 ? -27.017 -0.023 16.357 1.00 95.69 202 GLU A CA 1
ATOM 1564 C C . GLU A 1 202 ? -27.252 0.960 17.514 1.00 95.69 202 GLU A C 1
ATOM 1566 O O . GLU A 1 202 ? -27.688 0.554 18.585 1.00 95.69 202 GLU A O 1
ATOM 1571 N N . ARG A 1 203 ? -27.062 2.268 17.275 1.00 95.81 203 ARG A N 1
ATOM 1572 C CA . ARG A 1 203 ? -27.252 3.359 18.248 1.00 95.81 203 ARG A CA 1
ATOM 1573 C C . ARG A 1 203 ? -26.419 3.181 19.522 1.00 95.81 203 ARG A C 1
ATOM 1575 O O . ARG A 1 203 ? -26.848 3.597 20.596 1.00 95.81 203 ARG A O 1
ATOM 1582 N N . MET A 1 204 ? -25.243 2.582 19.379 1.00 97.06 204 MET A N 1
ATOM 1583 C CA . MET A 1 204 ? -24.313 2.347 20.478 1.00 97.06 204 MET A CA 1
ATOM 1584 C C . MET A 1 204 ? -23.660 3.653 20.934 1.00 97.06 204 MET A C 1
ATOM 1586 O O . MET A 1 204 ? -23.471 4.585 20.145 1.00 97.06 204 MET A O 1
ATOM 1590 N N . GLN A 1 205 ? -23.302 3.718 22.214 1.00 95.56 205 GLN A N 1
ATOM 1591 C CA . GLN A 1 205 ? -22.493 4.805 22.765 1.00 95.56 205 GLN A CA 1
ATOM 1592 C C . GLN A 1 205 ? -20.998 4.601 22.514 1.00 95.56 205 GLN A C 1
ATOM 1594 O O . GLN A 1 205 ? -20.250 5.580 22.553 1.00 95.56 205 GLN A O 1
ATOM 1599 N N . THR A 1 206 ? -20.583 3.365 22.229 1.00 96.31 206 THR A N 1
ATOM 1600 C CA . THR A 1 206 ? -19.213 2.996 21.881 1.00 96.31 206 THR A CA 1
ATOM 1601 C C . THR A 1 206 ? -18.701 3.779 20.673 1.00 96.31 206 THR A C 1
ATOM 1603 O O . THR A 1 206 ? -19.402 3.959 19.674 1.00 96.31 206 THR A O 1
ATOM 1606 N N . ARG A 1 207 ? -17.448 4.236 20.745 1.00 92.81 207 ARG A N 1
ATOM 1607 C CA . ARG A 1 207 ? -16.778 5.025 19.705 1.00 92.81 207 ARG A CA 1
ATOM 1608 C C . ARG A 1 207 ? -15.426 4.433 19.352 1.00 92.81 207 ARG A C 1
ATOM 1610 O O . ARG A 1 207 ? -14.704 3.947 20.216 1.00 92.81 207 ARG A O 1
ATOM 1617 N N . LEU A 1 208 ? -15.061 4.545 18.077 1.00 92.56 208 LEU A N 1
ATOM 1618 C CA . LEU A 1 208 ? -13.692 4.328 17.626 1.00 92.56 208 LEU A CA 1
ATOM 1619 C C . LEU A 1 208 ? -12.810 5.474 18.147 1.00 92.56 208 LEU A C 1
ATOM 1621 O O . LEU A 1 208 ? -13.003 6.625 17.757 1.00 92.56 208 LEU A O 1
ATOM 1625 N N . MET A 1 209 ? -11.852 5.158 19.016 1.00 91.56 209 MET A N 1
ATOM 1626 C CA . MET A 1 209 ? -10.972 6.136 19.663 1.00 91.56 209 MET A CA 1
ATOM 1627 C C . MET A 1 209 ? -9.676 6.353 18.895 1.00 91.56 209 MET A C 1
ATOM 1629 O O . MET A 1 209 ? -9.248 7.491 18.700 1.00 91.56 209 MET A O 1
ATOM 1633 N N . MET A 1 210 ? -9.031 5.268 18.465 1.00 88.06 210 MET A N 1
ATOM 1634 C CA . MET A 1 210 ? -7.720 5.350 17.830 1.00 88.06 210 MET A CA 1
ATOM 1635 C C . MET A 1 210 ? -7.477 4.190 16.873 1.00 88.06 210 MET A C 1
ATOM 1637 O O . MET A 1 210 ? -7.976 3.085 17.068 1.00 88.06 210 MET A O 1
ATOM 1641 N N . GLN A 1 211 ? -6.662 4.457 15.855 1.00 86.56 211 GLN A N 1
ATOM 1642 C CA . GLN A 1 211 ? -6.093 3.453 14.971 1.00 86.56 211 GLN A CA 1
ATOM 1643 C C . GLN A 1 211 ? -4.567 3.464 15.114 1.00 86.56 211 GLN A C 1
ATOM 1645 O O . GLN A 1 211 ? -3.943 4.526 15.079 1.00 86.56 211 GLN A O 1
ATOM 1650 N N . VAL A 1 212 ? -3.967 2.285 15.277 1.00 82.25 212 VAL A N 1
ATOM 1651 C CA . VAL A 1 212 ? -2.512 2.098 15.350 1.00 82.25 212 VAL A CA 1
ATOM 1652 C C . VAL A 1 212 ? -2.130 0.977 14.399 1.00 82.25 212 VAL A C 1
ATOM 1654 O O . VAL A 1 212 ? -2.360 -0.187 14.685 1.00 82.25 212 VAL A O 1
ATOM 1657 N N . HIS A 1 213 ? -1.538 1.334 13.259 1.00 82.94 213 HIS A N 1
ATOM 1658 C CA . HIS A 1 213 ? -1.167 0.390 12.197 1.00 82.94 213 HIS A CA 1
ATOM 1659 C C . HIS A 1 213 ? -2.347 -0.451 11.669 1.00 82.94 213 HIS A C 1
ATOM 1661 O O . HIS A 1 213 ? -3.066 0.001 10.784 1.00 82.94 213 HIS A O 1
ATOM 1667 N N . ASP A 1 214 ? -2.539 -1.660 12.162 1.00 84.06 214 ASP A N 1
ATOM 1668 C CA . ASP A 1 214 ? -3.608 -2.596 11.810 1.00 84.06 214 ASP A CA 1
ATOM 1669 C C . ASP A 1 214 ? -4.628 -2.795 12.940 1.00 84.06 214 ASP A C 1
ATOM 1671 O O . ASP A 1 214 ? -5.593 -3.538 12.786 1.00 84.06 214 ASP A O 1
ATOM 1675 N N . GLU A 1 215 ? -4.468 -2.066 14.043 1.00 90.12 215 GLU A N 1
ATOM 1676 C CA . GLU A 1 215 ? -5.296 -2.177 15.237 1.00 90.12 215 GLU A CA 1
ATOM 1677 C C . GLU A 1 215 ? -6.271 -1.010 15.361 1.00 90.12 215 GLU A C 1
ATOM 1679 O O . GLU A 1 215 ? -5.928 0.147 15.089 1.00 90.12 215 GLU A O 1
ATOM 1684 N N . LEU A 1 216 ? -7.480 -1.314 15.831 1.00 93.12 216 LEU A N 1
ATOM 1685 C CA . LEU A 1 216 ? -8.532 -0.348 16.123 1.00 93.12 216 LEU A CA 1
ATOM 1686 C C . LEU A 1 216 ? -8.914 -0.450 17.602 1.00 93.12 216 LEU A C 1
ATOM 1688 O O . LEU A 1 216 ? -9.239 -1.530 18.090 1.00 93.12 216 LEU A O 1
ATOM 1692 N N . LEU A 1 217 ? -8.892 0.683 18.300 1.00 93.06 217 LEU A N 1
ATOM 1693 C CA . LEU A 1 217 ? -9.278 0.791 19.704 1.00 93.06 217 LEU A CA 1
ATOM 1694 C C . LEU A 1 217 ? -10.650 1.453 19.812 1.00 93.06 217 LEU A C 1
ATOM 1696 O O . LEU A 1 217 ? -10.847 2.563 19.309 1.00 93.06 217 LEU A O 1
ATOM 1700 N N . LEU A 1 218 ? -11.580 0.777 20.482 1.00 95.00 218 LEU A N 1
ATOM 1701 C CA . LEU A 1 218 ? -12.923 1.272 20.772 1.00 95.00 218 LEU A CA 1
ATOM 1702 C C . LEU A 1 218 ? -13.058 1.548 22.274 1.00 95.00 218 LEU A C 1
ATOM 1704 O O . LEU A 1 218 ? -12.443 0.862 23.085 1.00 95.00 218 LEU A O 1
ATOM 1708 N N . GLU A 1 219 ? -13.878 2.532 22.634 1.00 94.75 219 GLU A N 1
ATOM 1709 C CA . GLU A 1 219 ? -14.219 2.861 24.023 1.00 94.75 219 GLU A CA 1
ATOM 1710 C C . GLU A 1 219 ? -15.726 3.095 24.142 1.00 94.75 219 GLU A C 1
ATOM 1712 O O . GLU A 1 219 ? -16.324 3.759 23.291 1.00 94.75 219 GLU A O 1
ATOM 1717 N N . GLY A 1 220 ? -16.345 2.554 25.190 1.00 94.50 220 GLY A N 1
ATOM 1718 C CA . GLY A 1 220 ? -17.779 2.659 25.430 1.00 94.50 220 GLY A CA 1
ATOM 1719 C C . GLY A 1 220 ? -18.207 2.036 26.761 1.00 94.50 220 GLY A C 1
ATOM 1720 O O . GLY A 1 220 ? -17.355 1.578 27.524 1.00 94.50 220 GLY A O 1
ATOM 1721 N N . PRO A 1 221 ? -19.519 2.031 27.054 1.00 95.50 221 PRO A N 1
ATOM 1722 C CA . PRO A 1 221 ? -20.073 1.385 28.241 1.00 95.50 221 PRO A CA 1
ATOM 1723 C C . PRO A 1 221 ? -19.736 -0.109 28.292 1.00 95.50 221 PRO A C 1
ATOM 1725 O O . PRO A 1 221 ? -19.730 -0.786 27.263 1.00 95.50 221 PRO A O 1
ATOM 1728 N N . ALA A 1 222 ? -19.504 -0.640 29.494 1.00 93.94 222 ALA A N 1
ATOM 1729 C CA . ALA A 1 222 ? -19.146 -2.047 29.682 1.00 93.94 222 ALA A CA 1
ATOM 1730 C C . ALA A 1 222 ? -20.237 -3.000 29.162 1.00 93.94 222 ALA A C 1
ATOM 1732 O O . ALA A 1 222 ? -19.927 -4.076 28.654 1.00 93.94 222 ALA A O 1
ATOM 1733 N N . GLU A 1 223 ? -21.508 -2.589 29.218 1.00 95.75 223 GLU A N 1
ATOM 1734 C CA . GLU A 1 223 ? -22.633 -3.381 28.710 1.00 95.75 223 GLU A CA 1
ATOM 1735 C C . GLU A 1 223 ? -22.612 -3.541 27.181 1.00 95.75 223 GLU A C 1
ATOM 1737 O O . GLU A 1 223 ? -23.225 -4.460 26.642 1.00 95.75 223 GLU A O 1
ATOM 1742 N N . GLU A 1 224 ? -21.909 -2.656 26.471 1.00 96.56 224 GLU A N 1
ATOM 1743 C CA . GLU A 1 224 ? -21.781 -2.679 25.014 1.00 96.56 224 GLU A CA 1
ATOM 1744 C C . GLU A 1 224 ? -20.531 -3.434 24.533 1.00 96.56 224 GLU A C 1
ATOM 1746 O O . GLU A 1 224 ? -20.401 -3.683 23.333 1.00 96.56 224 GLU A O 1
ATOM 1751 N N . ALA A 1 225 ? -19.621 -3.816 25.436 1.00 94.44 225 ALA A N 1
ATOM 1752 C CA . ALA A 1 225 ? -18.281 -4.289 25.088 1.00 94.44 225 ALA A CA 1
ATOM 1753 C C . ALA A 1 225 ? -18.282 -5.561 24.223 1.00 94.44 225 ALA A C 1
ATOM 1755 O O . ALA A 1 225 ? -17.613 -5.602 23.189 1.00 94.44 225 ALA A O 1
ATOM 1756 N N . GLU A 1 226 ? -19.068 -6.577 24.593 1.00 96.12 226 GLU A N 1
ATOM 1757 C CA . GLU A 1 226 ? -19.184 -7.813 23.802 1.00 96.12 226 GLU A CA 1
ATOM 1758 C C . GLU A 1 226 ? -19.736 -7.523 22.405 1.00 96.12 226 GLU A C 1
ATOM 1760 O O . GLU A 1 226 ? -19.207 -7.995 21.396 1.00 96.12 226 GLU A O 1
ATOM 1765 N N . ARG A 1 227 ? -20.759 -6.666 22.325 1.00 96.94 227 ARG A N 1
ATOM 1766 C CA . ARG A 1 227 ? -21.378 -6.321 21.049 1.00 96.94 227 ARG A CA 1
ATOM 1767 C C . ARG A 1 227 ? -20.441 -5.510 20.157 1.00 96.94 227 ARG A C 1
ATOM 1769 O O . ARG A 1 227 ? -20.368 -5.748 18.950 1.00 96.94 227 ARG A O 1
ATOM 1776 N N . ALA A 1 228 ? -19.704 -4.574 20.744 1.00 96.38 228 ALA A N 1
ATOM 1777 C CA . ALA A 1 228 ? -18.697 -3.790 20.046 1.00 96.38 228 ALA A CA 1
ATOM 1778 C C . ALA A 1 228 ? -17.573 -4.686 19.511 1.00 96.38 228 ALA A C 1
ATOM 1780 O O . ALA A 1 228 ? -17.146 -4.503 18.372 1.00 96.38 228 ALA A O 1
ATOM 1781 N N . ALA A 1 229 ? -17.145 -5.686 20.287 1.00 95.62 229 ALA A N 1
ATOM 1782 C CA . ALA A 1 229 ? -16.138 -6.658 19.873 1.00 95.62 229 ALA A CA 1
ATOM 1783 C C . ALA A 1 229 ? -16.602 -7.511 18.681 1.00 95.62 229 ALA A C 1
ATOM 1785 O O . ALA A 1 229 ? -15.843 -7.699 17.728 1.00 95.62 229 ALA A O 1
ATOM 1786 N N . GLU A 1 230 ? -17.855 -7.975 18.682 1.00 96.50 230 GLU A N 1
ATOM 1787 C CA . GLU A 1 230 ? -18.439 -8.700 17.546 1.00 96.50 230 GLU A CA 1
ATOM 1788 C C . GLU A 1 230 ? -18.480 -7.850 16.273 1.00 96.50 230 GLU A C 1
ATOM 1790 O O . GLU A 1 230 ? -18.109 -8.322 15.195 1.00 96.50 230 GLU A O 1
ATOM 1795 N N . ILE A 1 231 ? -18.933 -6.596 16.389 1.00 96.69 231 ILE A N 1
ATOM 1796 C CA . ILE A 1 231 ? -18.980 -5.653 15.266 1.00 96.69 231 ILE A CA 1
ATOM 1797 C C . ILE A 1 231 ? -17.569 -5.413 14.742 1.00 96.69 231 ILE A C 1
ATOM 1799 O O . ILE A 1 231 ? -17.342 -5.530 13.541 1.00 96.69 231 ILE A O 1
ATOM 1803 N N . LEU A 1 232 ? -16.622 -5.126 15.634 1.00 96.06 232 LEU A N 1
ATOM 1804 C CA . LEU A 1 232 ? -15.237 -4.865 15.271 1.00 96.06 232 LEU A CA 1
ATOM 1805 C C . LEU A 1 232 ? -14.635 -6.036 14.493 1.00 96.06 232 LEU A C 1
ATOM 1807 O O . LEU A 1 232 ? -14.121 -5.845 13.392 1.00 96.06 232 LEU A O 1
ATOM 1811 N N . ARG A 1 233 ? -14.767 -7.251 15.035 1.00 96.19 233 ARG A N 1
ATOM 1812 C CA . ARG A 1 233 ? -14.271 -8.480 14.410 1.00 96.19 233 ARG A CA 1
ATOM 1813 C C . ARG A 1 233 ? -14.886 -8.686 13.031 1.00 96.19 233 ARG A C 1
ATOM 1815 O O . ARG A 1 233 ? -14.159 -8.864 12.060 1.00 96.19 233 ARG A O 1
ATOM 1822 N N . ARG A 1 234 ? -16.219 -8.623 12.945 1.00 95.81 234 ARG A N 1
ATOM 1823 C CA . ARG A 1 234 ? -16.962 -8.821 11.697 1.00 95.81 234 ARG A CA 1
ATOM 1824 C C . ARG A 1 234 ? -16.506 -7.835 10.632 1.00 95.81 234 ARG A C 1
ATOM 1826 O O . ARG A 1 234 ? -16.089 -8.256 9.561 1.00 95.81 234 ARG A O 1
ATOM 1833 N N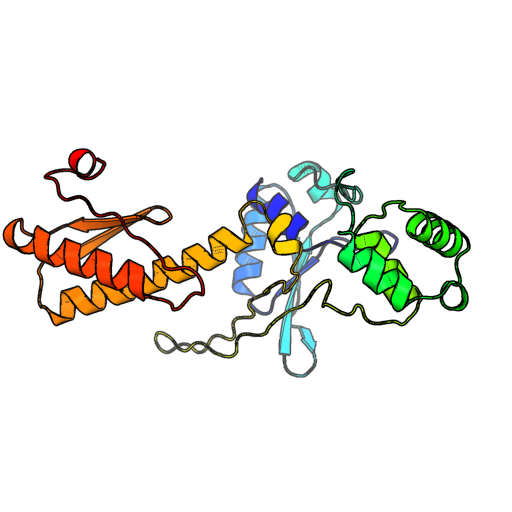 . GLU A 1 235 ? -16.570 -6.538 10.928 1.00 95.38 235 GLU A N 1
ATOM 1834 C CA . GLU A 1 235 ? -16.276 -5.512 9.929 1.00 95.38 235 GLU A CA 1
ATOM 1835 C C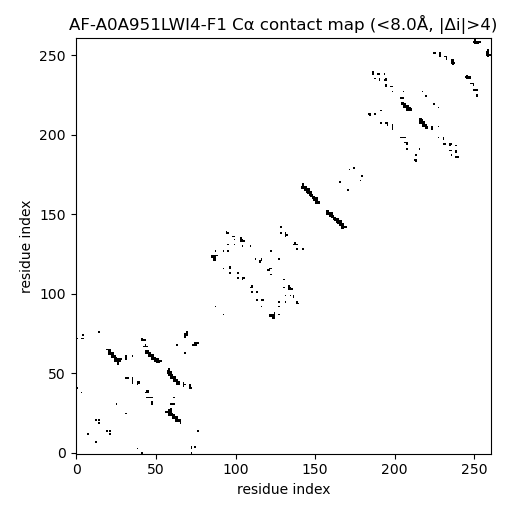 . GLU A 1 235 ? -14.805 -5.546 9.497 1.00 95.38 235 GLU A C 1
ATOM 1837 O O . GLU A 1 235 ? -14.533 -5.343 8.320 1.00 95.38 235 GLU A O 1
ATOM 1842 N N . MET A 1 236 ? -13.857 -5.854 10.393 1.00 93.44 236 MET A N 1
ATOM 1843 C CA . MET A 1 236 ? -12.440 -5.993 10.024 1.00 93.44 236 MET A CA 1
ATOM 1844 C C . MET A 1 236 ? -12.154 -7.239 9.173 1.00 93.44 236 MET A C 1
ATOM 1846 O O . MET A 1 236 ? -11.326 -7.168 8.267 1.00 93.44 236 MET A O 1
ATOM 1850 N N . GLU A 1 237 ? -12.827 -8.365 9.427 1.00 94.50 237 GLU A N 1
ATOM 1851 C CA . GLU A 1 237 ? -12.627 -9.608 8.665 1.00 94.50 237 GLU A CA 1
ATOM 1852 C C . GLU A 1 237 ? -13.328 -9.582 7.295 1.00 94.50 237 GLU A C 1
ATOM 1854 O O . GLU A 1 237 ? -12.840 -10.202 6.350 1.00 94.50 237 GLU A O 1
ATOM 1859 N N . THR A 1 238 ? -14.442 -8.850 7.152 1.00 91.94 238 THR A N 1
ATOM 1860 C CA . THR A 1 238 ? -15.267 -8.854 5.926 1.00 91.94 238 THR A CA 1
ATOM 1861 C C . THR A 1 238 ? -15.174 -7.582 5.085 1.00 91.94 238 THR A C 1
ATOM 1863 O O . THR A 1 238 ? -15.921 -7.436 4.119 1.00 91.94 238 THR A O 1
ATOM 1866 N N . VAL A 1 239 ? -14.304 -6.630 5.438 1.00 90.75 239 VAL A N 1
ATOM 1867 C CA . VAL A 1 239 ? -14.215 -5.329 4.745 1.00 90.75 239 VAL A CA 1
ATOM 1868 C C . VAL A 1 239 ? -13.863 -5.457 3.257 1.00 90.75 239 VAL A C 1
ATOM 1870 O O . V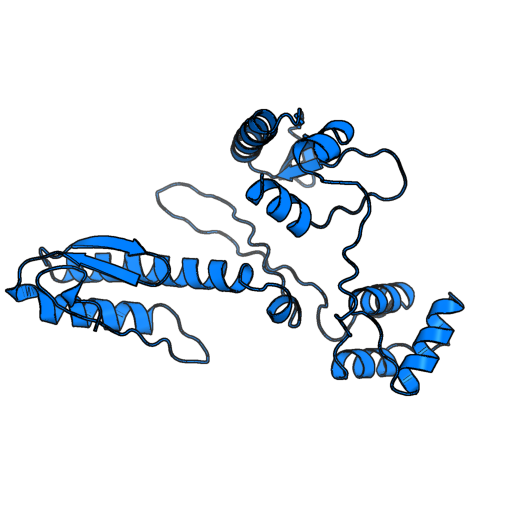AL A 1 239 ? -14.294 -4.634 2.446 1.00 90.75 239 VAL A O 1
ATOM 1873 N N . VAL A 1 240 ? -13.086 -6.477 2.888 1.00 83.94 240 VAL A N 1
ATOM 1874 C CA . VAL A 1 240 ? -12.671 -6.759 1.510 1.00 83.94 240 VAL A CA 1
ATOM 1875 C C . VAL A 1 240 ? -12.680 -8.261 1.247 1.00 83.94 240 VAL A C 1
ATOM 1877 O O . VAL A 1 240 ? -12.346 -9.053 2.124 1.00 83.94 240 VAL A O 1
ATOM 1880 N N . GLU A 1 241 ? -13.013 -8.653 0.019 1.00 81.75 241 GLU A N 1
ATOM 1881 C CA . GLU A 1 241 ? -12.867 -10.035 -0.438 1.00 81.75 241 GLU A CA 1
ATOM 1882 C C . GLU A 1 241 ? -11.453 -10.247 -0.994 1.00 81.75 241 GLU A C 1
ATOM 1884 O O . GLU A 1 241 ? -11.012 -9.534 -1.897 1.00 81.75 241 GLU A O 1
ATOM 1889 N N . LEU A 1 242 ? -10.734 -11.221 -0.436 1.00 75.69 242 LEU A N 1
ATOM 1890 C CA . LEU A 1 242 ? -9.383 -11.611 -0.839 1.00 75.69 242 LEU A CA 1
ATOM 1891 C C . LEU A 1 242 ? -9.313 -13.136 -0.975 1.00 75.69 242 LEU A C 1
ATOM 1893 O O . LEU A 1 242 ? -10.050 -13.855 -0.304 1.00 75.69 242 LEU A O 1
ATOM 1897 N N . ASP A 1 243 ? -8.371 -13.633 -1.783 1.00 72.56 243 ASP A N 1
ATOM 1898 C CA . ASP A 1 243 ? -8.137 -15.080 -1.955 1.00 72.56 243 ASP A CA 1
ATOM 1899 C C . ASP A 1 243 ? -7.736 -15.788 -0.643 1.00 72.56 243 ASP A C 1
ATOM 1901 O O . ASP A 1 243 ? -7.847 -17.008 -0.522 1.00 72.56 243 ASP A O 1
ATOM 1905 N N . VAL A 1 244 ? -7.250 -15.024 0.341 1.00 76.81 244 VAL A N 1
ATOM 1906 C CA . VAL A 1 244 ? -6.899 -15.487 1.687 1.00 76.81 244 VAL A CA 1
ATOM 1907 C C . VAL A 1 244 ? -7.743 -14.705 2.696 1.00 76.81 244 VAL A C 1
ATOM 1909 O O . VAL A 1 244 ? -7.771 -13.475 2.609 1.00 76.81 244 VAL A O 1
ATOM 1912 N N . PRO A 1 245 ? -8.412 -15.371 3.656 1.00 82.00 245 PRO A N 1
ATOM 1913 C CA . PRO A 1 245 ? -9.271 -14.689 4.617 1.00 82.00 245 PRO A CA 1
ATOM 1914 C C . PRO A 1 245 ? -8.468 -13.769 5.543 1.00 82.00 245 PRO A C 1
ATOM 1916 O O . PRO A 1 245 ? -7.388 -14.133 6.017 1.00 82.00 245 PRO A O 1
ATOM 1919 N N . LEU A 1 246 ? -9.027 -12.593 5.835 1.00 88.12 246 LEU A N 1
ATOM 1920 C CA . LEU A 1 246 ? -8.534 -11.720 6.895 1.00 88.12 246 LEU A CA 1
ATOM 1921 C C . LEU A 1 246 ? -8.988 -12.266 8.249 1.00 88.12 246 LEU A C 1
ATOM 1923 O O . LEU A 1 246 ? -10.119 -12.728 8.390 1.00 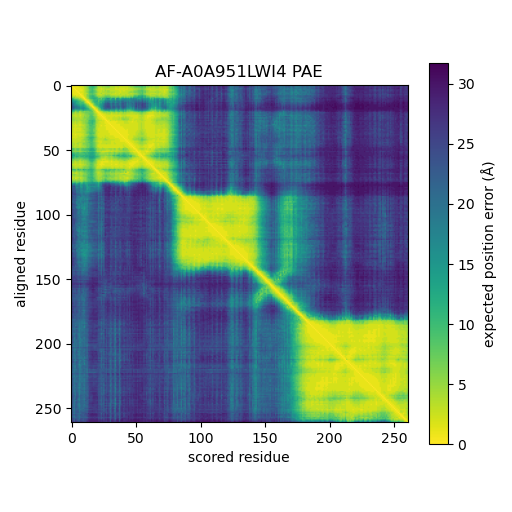88.12 246 LEU A O 1
ATOM 1927 N N . LYS A 1 247 ? -8.102 -12.207 9.241 1.00 91.06 247 LYS A N 1
ATOM 1928 C CA . LYS A 1 247 ? -8.395 -12.623 10.611 1.00 91.06 247 LYS A CA 1
ATOM 1929 C C . LYS A 1 247 ? -8.143 -11.454 11.553 1.00 91.06 247 LYS A C 1
ATOM 1931 O O . LYS A 1 247 ? -7.071 -10.856 11.494 1.00 91.06 247 LYS A O 1
ATOM 1936 N N . ALA A 1 248 ? -9.108 -11.171 12.422 1.00 91.25 248 ALA A N 1
ATOM 1937 C CA . ALA A 1 248 ? -8.983 -10.179 13.481 1.00 91.25 248 ALA A CA 1
ATOM 1938 C C . ALA A 1 248 ? -9.091 -10.861 14.850 1.00 91.25 248 ALA A C 1
ATOM 1940 O O . ALA A 1 248 ? -10.027 -11.626 15.120 1.00 91.25 248 ALA A O 1
ATOM 1941 N N . ASP A 1 249 ? -8.128 -10.578 15.719 1.00 92.62 249 ASP A N 1
ATOM 1942 C CA . ASP A 1 249 ? -8.183 -10.947 17.129 1.00 92.62 249 ASP A CA 1
ATOM 1943 C C . ASP A 1 249 ? -8.699 -9.734 17.921 1.00 92.62 249 ASP A C 1
ATOM 1945 O O . ASP A 1 249 ? -8.365 -8.590 17.609 1.00 92.62 249 ASP A O 1
ATOM 1949 N N . VAL A 1 250 ? -9.573 -9.972 18.901 1.00 93.31 250 VAL A N 1
ATOM 1950 C CA . VAL A 1 250 ? -10.239 -8.910 19.670 1.00 93.31 250 VAL A CA 1
ATOM 1951 C C . VAL A 1 250 ? -10.114 -9.211 21.158 1.00 93.31 250 VAL A C 1
ATOM 1953 O O . VAL A 1 250 ? -10.365 -10.338 21.580 1.00 93.31 250 VAL A O 1
ATOM 1956 N N . GLY A 1 251 ? -9.740 -8.196 21.937 1.00 92.69 251 GLY A N 1
ATOM 1957 C CA . GLY A 1 251 ? -9.663 -8.243 23.395 1.00 92.69 251 GLY A CA 1
ATOM 1958 C C . GLY A 1 251 ? -10.520 -7.150 24.031 1.00 92.69 251 GLY A C 1
ATOM 1959 O O . GLY A 1 251 ? -10.665 -6.064 23.470 1.00 92.69 251 GLY A O 1
ATOM 1960 N N . ILE A 1 252 ? -11.079 -7.446 25.204 1.00 94.44 252 ILE A N 1
ATOM 1961 C CA . ILE A 1 252 ? -11.870 -6.528 26.035 1.00 94.44 252 ILE A CA 1
ATOM 1962 C C . ILE A 1 252 ? -11.165 -6.420 27.388 1.00 94.44 252 ILE A C 1
ATOM 1964 O O . ILE A 1 252 ? -10.691 -7.425 27.911 1.00 94.44 252 ILE A O 1
ATOM 1968 N N . GLY A 1 253 ? -11.091 -5.217 27.947 1.00 92.19 253 GLY A N 1
ATOM 1969 C CA . GLY A 1 253 ? -10.428 -4.951 29.218 1.00 92.19 253 GLY A CA 1
ATOM 1970 C C . GLY A 1 253 ? -10.706 -3.531 29.689 1.00 92.19 253 GLY A C 1
ATOM 1971 O O . GLY A 1 253 ? -11.127 -2.685 28.895 1.00 92.19 253 GLY A O 1
ATOM 1972 N N . ASP A 1 254 ? -10.449 -3.268 30.969 1.00 88.62 254 ASP A N 1
ATOM 1973 C CA . ASP A 1 254 ? -10.725 -1.963 31.586 1.00 88.62 254 ASP A CA 1
ATOM 1974 C C . ASP A 1 254 ? -9.682 -0.907 31.184 1.00 88.62 254 ASP A C 1
ATOM 1976 O O . ASP A 1 254 ? -9.867 0.298 31.365 1.00 88.62 254 ASP A O 1
ATOM 1980 N N . ASN A 1 255 ? -8.561 -1.353 30.618 1.00 84.81 255 ASN A N 1
ATOM 1981 C CA . ASN A 1 255 ? -7.547 -0.511 30.008 1.00 84.81 255 ASN A CA 1
ATOM 1982 C C . ASN A 1 255 ? -6.899 -1.216 28.808 1.00 84.81 255 ASN A C 1
ATOM 1984 O O . ASN A 1 255 ? -6.984 -2.430 28.637 1.00 84.81 255 ASN A O 1
ATOM 1988 N N . TRP A 1 256 ? -6.198 -0.445 27.977 1.00 78.12 256 TRP A N 1
ATOM 1989 C CA . TRP A 1 256 ? -5.587 -0.957 26.746 1.00 78.12 256 TRP A CA 1
ATOM 1990 C C . TRP A 1 256 ? -4.511 -2.032 26.987 1.00 78.12 256 TRP A C 1
ATOM 1992 O O . TRP A 1 256 ? -4.263 -2.861 26.118 1.00 78.12 256 TRP A O 1
ATOM 2002 N N . MET A 1 257 ? -3.861 -2.062 28.153 1.00 79.75 257 MET A N 1
ATOM 20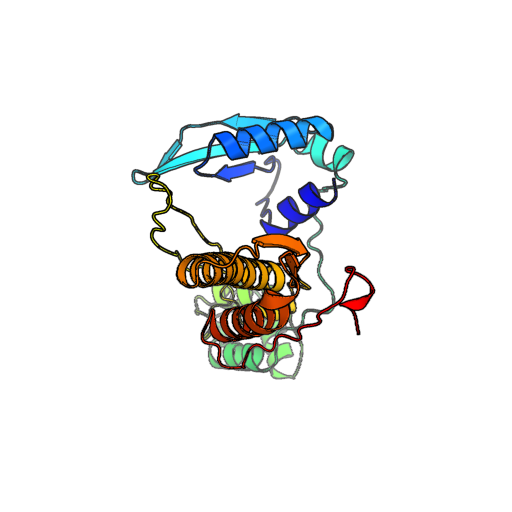03 C CA . MET A 1 257 ? -2.882 -3.119 28.430 1.00 79.75 257 MET A CA 1
ATOM 2004 C C . MET A 1 257 ? -3.573 -4.476 28.610 1.00 79.75 257 MET A C 1
ATOM 2006 O O . MET A 1 257 ? -3.046 -5.489 28.167 1.00 79.75 257 MET A O 1
ATOM 2010 N N . GLU A 1 258 ? -4.764 -4.493 29.203 1.00 82.44 258 GLU A N 1
ATOM 2011 C CA . GLU A 1 258 ? -5.551 -5.711 29.431 1.00 82.44 258 GLU A CA 1
ATOM 2012 C C . GLU A 1 258 ? -6.213 -6.252 28.162 1.00 82.44 258 GLU A C 1
ATOM 2014 O O . GLU A 1 258 ? -6.506 -7.442 28.083 1.00 82.44 258 GLU A O 1
ATOM 2019 N N . THR A 1 259 ? -6.402 -5.415 27.137 1.00 77.00 259 THR A N 1
ATOM 2020 C CA . THR A 1 259 ? -6.923 -5.871 25.837 1.00 77.00 259 THR A CA 1
ATOM 2021 C C . THR A 1 259 ? -5.860 -6.563 24.975 1.00 77.00 259 THR A C 1
ATOM 2023 O O . THR A 1 259 ? -6.194 -7.149 23.945 1.00 77.00 259 THR A O 1
ATOM 2026 N N . LYS A 1 260 ? -4.586 -6.517 25.388 1.00 66.44 260 LYS A N 1
ATOM 2027 C CA . LYS A 1 260 ? -3.437 -7.162 24.739 1.00 66.44 260 LYS A CA 1
ATOM 2028 C C . LYS A 1 260 ? -3.110 -8.473 25.464 1.00 66.44 260 LYS A C 1
ATOM 2030 O O . LYS A 1 260 ? -2.234 -8.502 26.325 1.00 66.44 260 LYS A O 1
ATOM 2035 N N . GLY A 1 261 ? -3.853 -9.530 25.136 1.00 50.34 261 GLY A N 1
ATOM 2036 C CA . GLY A 1 261 ? -3.599 -10.905 25.594 1.00 50.34 261 GLY A CA 1
ATOM 2037 C C . GLY A 1 261 ? -2.496 -11.603 24.810 1.00 50.34 261 GLY A C 1
ATOM 2038 O O . GLY A 1 261 ? -2.477 -11.441 23.570 1.00 50.34 261 GLY A O 1
#

Radius of gyration: 24.66 Å; Cα contacts (8 Å, |Δi|>4): 285; chains: 1; bounding box: 55×49×66 Å

Foldseek 3Di:
DVVVVVVVVVVDDDPDDDDAFDKDKDLDQVVLVVVQVVCVVLVWHWDKDDQDDDPNGTMIMIGIDRVRCCVRPVDDDDDPPPVVPQWDDLVQLVQLLVFADLVLAPDPVLSVVSVCSVVVHTDHLVVSVVSCVSSVHDRPAPCWDFDQDAWDDDDPDTDRDGDRDTPHPCVVPVPPCDVVQVVLVVLQVLLQVQLQVVCVVVVFPKDFDDDDRNDTDIDHDPVCQVVSQVSSQVSSQVSDDDPDTDGDDFADDPDPVRRVD

Sequence (261 aa):
KAFLRGMLDSDGYSGSGGATNPSIHLCQRNLLADLQILFRTVGVESKLRGPYSYKGRTSFRLDLLGGMLGRALQFSGRRFIHAPGMRAPRFIISAFLDAVSPAHLKLHSHRVLHSRLKHGGAASIYTLAEMFDAAGVKPPVPLYGWSSLVEKRALGFEEETYTLAVHDPLHRFDSEGIISKNTASDIVKLAMLKVDEALRRERMQTRLMMQVHDELLLEGPAEEAERAAEILRREMETVVELDVPLKADVGIGDNWMETKG

pLDDT: mean 71.74, std 19.98, range [31.23, 97.06]